Protein AF-A0A0W0RRG0-F1 (afdb_monomer)

Radius of gyration: 19.99 Å; Cα contacts (8 Å, |Δi|>4): 414; chains: 1; bounding box: 62×51×60 Å

Nearest PDB structures (foldseek):
  8s2m-assembly1_B  TM=7.101E-01  e=1.211E-03  Xenorhabdus bovienii SS-2004
  7ski-assembly2_B  TM=6.279E-01  e=2.675E-04  Bordetella pertussis
  4tlv-assembly3_C  TM=6.176E-01  e=9.057E-04  Mycoplasmoides pneumoniae M129
  4tlv-assembly6_F  TM=6.166E-01  e=4.605E-03  Mycoplasmoides pneumoniae M129
  4tlv-assembly4_D  TM=6.155E-01  e=6.525E-03  Mycoplasmoides pneumoniae M129

pLDDT: mean 74.53, std 17.77, range [26.12, 98.19]

Secondary structure (DSSP, 8-state):
-----------------------GGGS---SSSEEPSSS--EEEEESS-HHHHHHH-B---TTS-GGGHHHHHHH----SEEEEBS-HHHHHHHHHHT--SSS-EEEEE---S-EEEHHHHHHHHGGGS-HHHHHHHHHH-SEEEES-B-GGGEEEEES-HHHHHTT--EE-TTTTT-TTS-SEE-GGGTSSHHHHHHHHHHTT-HHHHHHHHHTT-S-HHHHHHHHTSGGGHHHHHHHHHHHHHHHHHT-

Sequence (251 aa):
MFRKISFFGLGQKSTYSTPSSVPYSDYQLLTEIDVPATSVAWHRIHGESPKDVTKDGFSGREDFPKDNLKSYIAFNTKFGGFGGTISIAKALEFAQNGANNISNYLYSSVNPNKKISIPAFIRETADMISESTTTSKICEMEVMAVGSIPAECIFYATNELDKFAKDEEVENLMHRTNSKLPATYKRSDVDTPAAILLHLIKTGCTSIIETGIKSKSFDLEEMRLLAKQPEYSKLAIFLEDMVSAEKFSNR

Structure (mmCIF, N/CA/C/O backbone):
data_AF-A0A0W0RRG0-F1
#
_entry.id   AF-A0A0W0RRG0-F1
#
loop_
_atom_site.group_PDB
_atom_site.id
_atom_site.type_symbol
_atom_site.label_atom_id
_atom_site.label_alt_id
_atom_site.label_comp_id
_atom_site.label_asym_id
_atom_site.label_entity_id
_atom_site.label_seq_id
_atom_site.pdbx_PDB_ins_code
_atom_site.Cartn_x
_atom_site.Cartn_y
_atom_site.Cartn_z
_atom_site.occupancy
_atom_site.B_iso_or_equiv
_atom_site.auth_seq_id
_atom_site.auth_comp_id
_atom_site.auth_asym_id
_atom_site.auth_atom_id
_atom_site.pdbx_PDB_model_num
ATOM 1 N N . MET A 1 1 ? 4.658 34.686 -38.680 1.00 35.53 1 MET A N 1
ATOM 2 C CA . MET A 1 1 ? 5.544 33.699 -39.339 1.00 35.53 1 MET A CA 1
ATOM 3 C C . MET A 1 1 ? 6.267 32.910 -38.253 1.00 35.53 1 MET A C 1
ATOM 5 O O . MET A 1 1 ? 6.573 33.474 -37.214 1.00 35.53 1 MET A O 1
ATOM 9 N N . PHE A 1 2 ? 6.394 31.602 -38.449 1.00 29.20 2 PHE A N 1
ATOM 10 C CA . PHE A 1 2 ? 6.652 30.570 -37.442 1.00 29.20 2 PHE A CA 1
ATOM 11 C C . PHE A 1 2 ? 8.041 30.587 -36.765 1.00 29.20 2 PHE A C 1
ATOM 13 O O . PHE A 1 2 ? 9.052 30.830 -37.408 1.00 29.20 2 PHE A O 1
ATOM 20 N N . ARG A 1 3 ? 8.019 30.191 -35.479 1.00 29.34 3 ARG A N 1
ATOM 21 C CA . ARG A 1 3 ? 8.927 29.298 -34.719 1.00 29.34 3 ARG A CA 1
ATOM 22 C C . ARG A 1 3 ? 10.452 29.437 -34.874 1.00 29.34 3 ARG A C 1
ATOM 24 O O . ARG A 1 3 ? 11.024 29.033 -35.877 1.00 29.34 3 ARG A O 1
ATOM 31 N N . LYS A 1 4 ? 11.106 29.663 -33.729 1.00 29.45 4 LYS A N 1
ATOM 32 C CA . LYS A 1 4 ? 12.219 28.814 -33.263 1.00 29.45 4 LYS A CA 1
ATOM 33 C C . LYS A 1 4 ? 12.011 28.470 -31.786 1.00 29.45 4 LYS A C 1
ATOM 35 O O . LYS A 1 4 ? 12.416 29.210 -30.902 1.00 29.45 4 LYS A O 1
ATOM 40 N N . ILE A 1 5 ? 11.337 27.347 -31.540 1.00 37.69 5 ILE A N 1
ATOM 41 C CA . ILE A 1 5 ? 11.427 26.630 -30.264 1.00 37.69 5 ILE A CA 1
ATOM 42 C C . ILE A 1 5 ? 12.659 25.743 -30.409 1.00 37.69 5 ILE A C 1
ATOM 44 O O . ILE A 1 5 ? 12.684 24.873 -31.280 1.00 37.69 5 ILE A O 1
ATOM 48 N N . SER A 1 6 ? 13.693 26.010 -29.616 1.00 26.12 6 SER A N 1
ATOM 49 C CA . SER A 1 6 ? 14.869 25.148 -29.561 1.00 26.12 6 SER A CA 1
ATOM 50 C C . SER A 1 6 ? 14.516 23.915 -28.731 1.00 26.12 6 SER A C 1
ATOM 52 O O . SER A 1 6 ? 14.286 24.011 -27.528 1.00 26.12 6 SER A O 1
ATOM 54 N N . PHE A 1 7 ? 14.425 22.767 -29.398 1.00 37.50 7 PHE A N 1
ATOM 55 C CA . PHE A 1 7 ? 14.421 21.450 -28.775 1.00 37.50 7 PHE A CA 1
ATOM 56 C C . PHE A 1 7 ? 15.861 21.098 -28.402 1.00 37.50 7 PHE A C 1
ATOM 58 O O . PHE A 1 7 ? 16.632 20.711 -29.271 1.00 37.50 7 PHE A O 1
ATOM 65 N N . PHE A 1 8 ? 16.212 21.196 -27.122 1.00 34.28 8 PHE A N 1
ATOM 66 C CA . PHE A 1 8 ? 17.355 20.481 -26.555 1.00 34.28 8 PHE A CA 1
ATOM 67 C C . PHE A 1 8 ? 17.001 20.017 -25.142 1.00 34.28 8 PHE A C 1
ATOM 69 O O . PHE A 1 8 ? 17.248 20.690 -24.151 1.00 34.28 8 PHE A O 1
ATOM 76 N N . GLY A 1 9 ? 16.390 18.837 -25.089 1.00 28.25 9 GLY A N 1
ATOM 77 C CA . GLY A 1 9 ? 16.310 17.976 -23.913 1.00 28.25 9 GLY A CA 1
ATOM 78 C C . GLY A 1 9 ? 16.747 16.570 -24.317 1.00 28.25 9 GLY A C 1
ATOM 79 O O . GLY A 1 9 ? 16.011 15.609 -24.132 1.00 28.25 9 GLY A O 1
ATOM 80 N N . LEU A 1 10 ? 17.894 16.478 -24.999 1.00 30.91 10 LEU A N 1
ATOM 81 C CA . LEU A 1 10 ? 18.580 15.214 -25.260 1.00 30.91 10 LEU A CA 1
ATOM 82 C C . LEU A 1 10 ? 19.015 14.636 -23.913 1.00 30.91 10 LEU A C 1
ATOM 84 O O . LEU A 1 10 ? 19.584 15.346 -23.086 1.00 30.91 10 LEU A O 1
ATOM 88 N N . GLY A 1 11 ? 18.668 13.368 -23.706 1.00 33.50 11 GLY A N 1
ATOM 89 C CA . GLY A 1 11 ? 18.661 12.695 -22.417 1.00 33.50 11 GLY A CA 1
ATOM 90 C C . GLY A 1 11 ? 19.922 12.905 -21.590 1.00 33.50 11 GLY A C 1
ATOM 91 O O . GLY A 1 11 ? 21.023 12.518 -21.983 1.00 33.50 11 GLY A O 1
ATOM 92 N N . GLN A 1 12 ? 19.730 13.432 -20.383 1.00 28.20 12 GLN A N 1
ATOM 93 C CA . GLN A 1 12 ? 20.635 13.123 -19.292 1.00 28.20 12 GLN A CA 1
ATOM 94 C C . GLN A 1 12 ? 20.526 11.617 -19.040 1.00 28.20 12 GLN A C 1
ATOM 96 O O . GLN A 1 12 ? 19.525 11.130 -18.517 1.00 28.20 12 GLN A O 1
ATOM 101 N N . LYS A 1 13 ? 21.547 10.868 -19.471 1.00 30.62 13 LYS A N 1
ATOM 102 C CA . LYS A 1 13 ? 21.783 9.512 -18.977 1.00 30.62 13 LYS A CA 1
ATOM 103 C C . LYS A 1 13 ? 21.848 9.604 -17.459 1.00 30.62 13 LYS A C 1
ATOM 105 O O . LYS A 1 13 ? 22.690 10.325 -16.929 1.00 30.62 13 LYS A O 1
ATOM 110 N N . SER A 1 14 ? 20.968 8.881 -16.782 1.00 30.50 14 SER A N 1
ATOM 111 C CA . SER A 1 14 ? 21.054 8.718 -15.344 1.00 30.50 14 SER A CA 1
ATOM 112 C C . SER A 1 14 ? 22.394 8.068 -15.005 1.00 30.50 14 SER A C 1
ATOM 114 O O . SER A 1 14 ? 22.644 6.914 -15.357 1.00 30.50 14 SER A O 1
ATOM 116 N N . THR A 1 15 ? 23.270 8.807 -14.338 1.00 29.73 15 THR A N 1
ATOM 117 C CA . THR A 1 15 ? 24.458 8.263 -13.683 1.00 29.73 15 THR A CA 1
ATOM 118 C C . THR A 1 15 ? 24.019 7.560 -12.404 1.00 29.73 15 THR A C 1
ATOM 120 O O . THR A 1 15 ? 24.268 8.043 -11.305 1.00 29.73 15 THR A O 1
ATOM 123 N N . TYR A 1 16 ? 23.309 6.441 -12.549 1.00 39.00 16 TYR A N 1
ATOM 124 C CA . TYR A 1 16 ? 23.166 5.482 -11.465 1.00 39.00 16 TYR A CA 1
ATOM 125 C C . TYR A 1 16 ? 24.449 4.657 -11.436 1.00 39.00 16 TYR A C 1
ATOM 127 O O . TYR A 1 16 ? 24.773 3.959 -12.397 1.00 39.00 16 TYR A O 1
ATOM 135 N N . SER A 1 17 ? 25.175 4.702 -10.325 1.00 29.73 17 SER A N 1
ATOM 136 C CA . SER A 1 17 ? 25.828 3.486 -9.863 1.00 29.73 17 SER A CA 1
ATOM 137 C C . SER A 1 17 ? 24.697 2.517 -9.540 1.00 29.73 17 SER A C 1
ATOM 139 O O . SER A 1 17 ? 23.973 2.735 -8.570 1.00 29.73 17 SER A O 1
ATOM 141 N N . THR A 1 18 ? 24.483 1.513 -10.395 1.00 37.25 18 THR A N 1
ATOM 142 C CA . THR A 1 18 ? 23.589 0.393 -10.083 1.00 37.25 18 THR A CA 1
ATOM 143 C C . THR A 1 18 ? 23.936 -0.080 -8.674 1.00 37.25 18 THR A C 1
ATOM 145 O O . THR A 1 18 ? 25.113 -0.393 -8.452 1.00 37.25 18 THR A O 1
ATOM 148 N N . PRO A 1 19 ? 22.982 -0.100 -7.722 1.00 41.75 19 PRO A N 1
ATOM 149 C CA . PRO A 1 19 ? 23.220 -0.772 -6.455 1.00 41.75 19 PRO A CA 1
ATOM 150 C C . PRO A 1 19 ? 23.728 -2.176 -6.787 1.00 41.75 19 PRO A C 1
ATOM 152 O O . PRO A 1 19 ? 23.277 -2.774 -7.770 1.00 41.75 19 PRO A O 1
ATOM 155 N N . SER A 1 20 ? 24.745 -2.637 -6.053 1.00 42.91 20 SER A N 1
ATOM 156 C CA . SER A 1 20 ? 25.340 -3.963 -6.239 1.00 42.91 20 SER A CA 1
ATOM 157 C C . SER A 1 20 ? 24.223 -4.969 -6.474 1.00 42.91 20 SER A C 1
ATOM 159 O O . SER A 1 20 ? 23.330 -5.064 -5.635 1.00 42.91 20 SER A O 1
ATOM 161 N N . SER A 1 21 ? 24.231 -5.629 -7.635 1.00 49.53 21 SER A N 1
ATOM 162 C CA . SER A 1 21 ? 23.146 -6.507 -8.063 1.00 49.53 21 SER A CA 1
ATOM 163 C C . SER A 1 21 ? 22.896 -7.550 -6.983 1.00 49.53 21 SER A C 1
ATOM 165 O O . SER A 1 21 ? 23.703 -8.465 -6.808 1.00 49.53 21 SER A O 1
ATOM 167 N N . VAL A 1 22 ? 21.812 -7.381 -6.234 1.00 52.69 22 VAL A N 1
ATOM 168 C CA . VAL A 1 22 ? 21.381 -8.376 -5.265 1.00 52.69 22 VAL A CA 1
ATOM 169 C C . VAL A 1 22 ? 20.845 -9.566 -6.071 1.00 52.69 22 VAL A C 1
ATOM 171 O O . VAL A 1 22 ? 20.076 -9.351 -7.019 1.00 52.69 22 VAL A O 1
ATOM 174 N N . PRO A 1 23 ? 21.274 -10.806 -5.777 1.00 56.41 23 PRO A N 1
ATOM 175 C CA . PRO A 1 23 ? 20.746 -11.993 -6.431 1.00 56.41 23 PRO A CA 1
ATOM 176 C C . PRO A 1 23 ? 19.217 -12.040 -6.369 1.00 56.41 23 PRO A C 1
ATOM 178 O O . PRO A 1 23 ? 18.603 -11.715 -5.355 1.00 56.41 23 PRO A O 1
ATOM 181 N N . TYR A 1 24 ? 18.588 -12.503 -7.450 1.00 50.22 24 TYR A N 1
ATOM 182 C CA . TYR A 1 24 ? 17.130 -12.637 -7.547 1.00 50.22 24 TYR A CA 1
ATOM 183 C C . TYR A 1 24 ? 16.506 -13.444 -6.387 1.00 50.22 24 TYR A C 1
ATOM 185 O O . TYR A 1 24 ? 15.364 -13.200 -6.005 1.00 50.22 24 TYR A O 1
ATOM 193 N N . SER A 1 25 ? 17.265 -14.382 -5.813 1.00 52.09 25 SER A N 1
ATOM 194 C CA . SER A 1 25 ? 16.875 -15.213 -4.667 1.00 52.09 25 SER A CA 1
ATOM 195 C C . SER A 1 25 ? 16.552 -14.435 -3.395 1.00 52.09 25 SER A C 1
ATOM 197 O O . SER A 1 25 ? 15.851 -14.962 -2.536 1.00 52.09 25 SER A O 1
ATOM 199 N N . ASP A 1 26 ? 17.069 -13.217 -3.263 1.00 56.62 26 ASP A N 1
ATOM 200 C CA . ASP A 1 26 ? 17.009 -12.470 -2.005 1.00 56.62 26 ASP A CA 1
ATOM 201 C C . ASP A 1 26 ? 15.768 -11.571 -1.948 1.00 56.62 26 ASP A C 1
ATOM 203 O O . ASP A 1 26 ? 15.394 -11.056 -0.892 1.00 56.62 26 ASP A O 1
ATOM 207 N N . TYR A 1 27 ? 15.082 -11.402 -3.079 1.00 56.16 27 TYR A N 1
ATOM 208 C CA . TYR A 1 27 ? 13.777 -10.770 -3.092 1.00 56.16 27 TYR A CA 1
ATOM 209 C C . TYR A 1 27 ? 12.748 -11.768 -2.577 1.00 56.16 27 TYR A C 1
ATOM 211 O O . TYR A 1 27 ? 12.704 -12.915 -3.006 1.00 56.16 27 TYR A O 1
ATOM 219 N N . GLN A 1 28 ? 11.852 -11.322 -1.700 1.00 63.62 28 GLN A N 1
ATOM 220 C CA . GLN A 1 28 ? 10.593 -12.034 -1.513 1.00 63.62 28 GLN A CA 1
ATOM 221 C C . GLN A 1 28 ? 9.906 -12.115 -2.882 1.00 63.62 28 GLN A C 1
ATOM 223 O O . GLN A 1 28 ? 9.685 -11.088 -3.517 1.00 63.62 28 GLN A O 1
ATOM 228 N N . LEU A 1 29 ? 9.687 -13.327 -3.387 1.00 58.62 29 LEU A N 1
ATOM 229 C CA . LEU A 1 29 ? 9.084 -13.549 -4.694 1.00 58.62 29 LEU A CA 1
ATOM 230 C C . LEU A 1 29 ? 7.668 -14.043 -4.483 1.00 58.62 29 LEU A C 1
ATOM 232 O O . LEU A 1 29 ? 7.453 -15.099 -3.886 1.00 58.62 29 LEU A O 1
ATOM 236 N N . LEU A 1 30 ? 6.704 -13.321 -5.039 1.00 63.53 30 LEU A N 1
ATOM 237 C CA . LEU A 1 30 ? 5.385 -13.894 -5.251 1.00 63.53 30 LEU A CA 1
ATOM 238 C C . LEU A 1 30 ? 5.525 -14.963 -6.332 1.00 63.53 30 LEU A C 1
ATOM 240 O O . LEU A 1 30 ? 6.051 -14.695 -7.412 1.00 63.53 30 LEU A O 1
ATOM 244 N N . THR A 1 31 ? 5.128 -16.191 -6.008 1.00 67.69 31 THR A N 1
ATOM 245 C CA . THR A 1 31 ? 5.319 -17.355 -6.880 1.00 67.69 31 THR A CA 1
ATOM 246 C C . THR A 1 31 ? 4.355 -17.373 -8.057 1.00 67.69 31 THR A C 1
ATOM 248 O O . THR A 1 31 ? 4.688 -17.981 -9.072 1.00 67.69 31 THR A O 1
ATOM 251 N N . GLU A 1 32 ? 3.212 -16.697 -7.928 1.00 72.19 32 GLU A N 1
ATOM 252 C CA . GLU A 1 32 ? 2.185 -16.535 -8.957 1.00 72.19 32 GLU A CA 1
ATOM 253 C C . GLU A 1 32 ? 2.369 -15.200 -9.695 1.00 72.19 32 GLU A C 1
ATOM 255 O O . GLU A 1 32 ? 2.661 -14.172 -9.075 1.00 72.19 32 GLU A O 1
ATOM 260 N N . ILE A 1 33 ? 2.190 -15.201 -11.024 1.00 80.06 33 ILE A N 1
ATOM 261 C CA . ILE A 1 33 ? 2.164 -13.962 -11.822 1.00 80.06 33 ILE A CA 1
ATOM 262 C C . ILE A 1 33 ? 1.036 -13.054 -11.350 1.00 80.06 33 ILE A C 1
ATOM 264 O O . ILE A 1 33 ? 1.240 -11.855 -11.165 1.00 80.06 33 ILE A O 1
ATOM 268 N N . ASP A 1 34 ? -0.154 -13.621 -11.187 1.00 84.81 34 ASP A N 1
ATOM 269 C CA . ASP A 1 34 ? -1.342 -12.876 -10.819 1.00 84.81 34 ASP A CA 1
ATOM 270 C C . ASP A 1 34 ? -1.445 -12.796 -9.304 1.00 84.81 34 ASP A C 1
ATOM 272 O O . ASP A 1 34 ? -1.596 -13.797 -8.617 1.00 84.81 34 ASP A O 1
ATOM 276 N N . VAL A 1 35 ? -1.386 -11.576 -8.787 1.00 81.06 35 VAL A N 1
ATOM 277 C CA . VAL A 1 35 ? -1.517 -11.310 -7.361 1.00 81.06 35 VAL A CA 1
ATOM 278 C C . VAL A 1 35 ? -2.958 -10.871 -7.111 1.00 81.06 35 VAL A C 1
ATOM 280 O O . VAL A 1 35 ? -3.416 -9.902 -7.743 1.00 81.06 35 VAL A O 1
ATOM 283 N N . PRO A 1 36 ? -3.699 -11.547 -6.215 1.00 77.75 36 PRO A N 1
ATOM 284 C CA . PRO A 1 36 ? -5.068 -11.162 -5.926 1.00 77.75 36 PRO A CA 1
ATOM 285 C C . PRO A 1 36 ? -5.172 -9.710 -5.444 1.00 77.75 36 PRO A C 1
ATOM 287 O O . PRO A 1 36 ? -4.253 -9.129 -4.856 1.00 77.75 36 PRO A O 1
ATOM 290 N N . ALA A 1 37 ? -6.329 -9.102 -5.697 1.00 74.62 37 ALA A N 1
ATOM 291 C CA . ALA A 1 37 ? -6.601 -7.720 -5.316 1.00 74.62 37 ALA A CA 1
ATOM 292 C C . ALA A 1 37 ? -6.468 -7.485 -3.799 1.00 74.62 37 ALA A C 1
ATOM 294 O O . ALA A 1 37 ? -6.005 -6.438 -3.360 1.00 74.62 37 ALA A O 1
ATOM 295 N N . THR A 1 38 ? -6.808 -8.472 -2.989 1.00 72.62 38 THR A N 1
ATOM 296 C CA . THR A 1 38 ? -6.984 -8.288 -1.549 1.00 72.62 38 THR A CA 1
ATOM 297 C C . THR A 1 38 ? -5.824 -8.815 -0.708 1.00 72.62 38 THR A C 1
ATOM 299 O O . THR A 1 38 ? -5.671 -8.389 0.427 1.00 72.62 38 THR A O 1
ATOM 302 N N . SER A 1 39 ? -4.976 -9.690 -1.256 1.00 71.69 39 SER A N 1
ATOM 303 C CA . SER A 1 39 ? -4.038 -10.497 -0.459 1.00 71.69 39 SER A CA 1
ATOM 304 C C . SER A 1 39 ? -2.769 -9.782 0.003 1.00 71.69 39 SER A C 1
ATOM 306 O O . SER A 1 39 ? -1.984 -10.365 0.745 1.00 71.69 39 SER A O 1
ATOM 308 N N . VAL A 1 40 ? -2.507 -8.557 -0.463 1.00 72.88 40 VAL A N 1
ATOM 309 C CA . VAL A 1 40 ? -1.271 -7.835 -0.130 1.00 72.88 40 VAL A CA 1
ATOM 310 C C . VAL A 1 40 ? -1.528 -6.353 0.113 1.00 72.88 40 VAL A C 1
ATOM 312 O O . VAL A 1 40 ? -2.268 -5.703 -0.635 1.00 72.88 40 VAL A O 1
ATOM 315 N N . ALA A 1 41 ? -0.863 -5.809 1.133 1.00 83.19 41 ALA A N 1
ATOM 316 C CA . ALA A 1 41 ? -0.683 -4.372 1.264 1.00 83.19 41 ALA A CA 1
ATOM 317 C C . ALA A 1 41 ? 0.271 -3.901 0.159 1.00 83.19 41 ALA A C 1
ATOM 319 O O . ALA A 1 41 ? 1.205 -4.607 -0.224 1.00 83.19 41 ALA A O 1
ATOM 320 N N . TRP A 1 42 ? 0.000 -2.728 -0.403 1.00 88.88 42 TRP A N 1
ATOM 321 C CA . TRP A 1 42 ? 0.814 -2.163 -1.472 1.00 88.88 42 TRP A CA 1
ATOM 322 C C . TRP A 1 42 ? 1.422 -0.841 -1.033 1.00 88.88 42 TRP A C 1
ATOM 324 O O . TRP A 1 42 ? 0.704 0.061 -0.588 1.00 88.88 42 TRP A O 1
ATOM 334 N N . HIS A 1 43 ? 2.735 -0.734 -1.218 1.00 91.94 43 HIS A N 1
ATOM 335 C CA . HIS A 1 43 ? 3.559 0.394 -0.818 1.00 91.94 43 HIS A CA 1
ATOM 336 C C . HIS A 1 43 ? 4.213 1.049 -2.030 1.00 91.94 43 HIS A C 1
ATOM 338 O O . HIS A 1 43 ? 4.727 0.370 -2.923 1.00 91.94 43 HIS A O 1
ATOM 344 N N . ARG A 1 44 ? 4.230 2.382 -2.058 1.00 91.38 44 ARG A N 1
ATOM 345 C CA . ARG A 1 44 ? 4.819 3.151 -3.160 1.00 91.38 44 ARG A CA 1
ATOM 346 C C . ARG A 1 44 ? 5.488 4.414 -2.660 1.00 91.38 44 ARG A C 1
ATOM 348 O O . ARG A 1 44 ? 4.892 5.175 -1.905 1.00 91.38 44 ARG A O 1
ATOM 355 N N . ILE A 1 45 ? 6.682 4.678 -3.181 1.00 91.88 45 ILE A N 1
ATOM 356 C CA . ILE A 1 45 ? 7.299 5.999 -3.095 1.00 91.88 45 ILE A CA 1
ATOM 357 C C . ILE A 1 45 ? 6.800 6.858 -4.252 1.00 91.88 45 ILE A C 1
ATOM 359 O O . ILE A 1 45 ? 6.875 6.452 -5.414 1.00 91.88 45 ILE A O 1
ATOM 363 N N . HIS A 1 46 ? 6.277 8.041 -3.942 1.00 91.50 46 HIS A N 1
ATOM 364 C CA . HIS A 1 46 ? 5.780 8.976 -4.945 1.00 91.50 46 HIS A CA 1
ATOM 365 C C . HIS A 1 46 ? 6.154 10.423 -4.630 1.00 91.50 46 HIS A C 1
ATOM 367 O O . HIS A 1 46 ? 6.311 10.789 -3.465 1.00 91.50 46 HIS A O 1
ATOM 373 N N . GLY A 1 47 ? 6.280 11.232 -5.686 1.00 91.06 47 GLY A N 1
ATOM 374 C CA . GLY A 1 47 ? 6.628 12.647 -5.576 1.00 91.06 47 GLY A CA 1
ATOM 375 C C . GLY A 1 47 ? 5.445 13.587 -5.355 1.00 91.06 47 GLY A C 1
ATOM 376 O O . GLY A 1 47 ? 5.625 14.683 -4.830 1.00 91.06 47 GLY A O 1
ATOM 377 N N . GLU A 1 48 ? 4.238 13.176 -5.748 1.00 91.31 48 GLU A N 1
ATOM 378 C CA . GLU A 1 48 ? 3.040 13.994 -5.535 1.00 91.31 48 GLU A CA 1
ATOM 379 C C . GLU A 1 48 ? 2.666 14.054 -4.058 1.00 91.31 48 GLU A C 1
ATOM 381 O O . GLU A 1 48 ? 2.846 13.087 -3.311 1.00 91.31 48 GLU A O 1
ATOM 386 N N . SER A 1 49 ? 2.139 15.208 -3.652 1.00 92.44 49 SER A N 1
ATOM 387 C CA . SER A 1 49 ? 1.789 15.467 -2.264 1.00 92.44 49 SER A CA 1
ATOM 388 C C . SER A 1 49 ? 0.534 14.685 -1.845 1.00 92.44 49 SER A C 1
ATOM 390 O O . SER A 1 49 ? -0.357 14.463 -2.671 1.00 92.44 49 SER A O 1
ATOM 392 N N . PRO A 1 50 ? 0.379 14.352 -0.550 1.00 93.06 50 PRO A N 1
ATOM 393 C CA . PRO A 1 50 ? -0.827 13.687 -0.047 1.00 93.06 50 PRO A CA 1
ATOM 394 C C . PRO A 1 50 ? -2.120 14.465 -0.330 1.00 93.06 50 PRO A C 1
ATOM 396 O O . PRO A 1 50 ? -3.187 13.876 -0.480 1.00 93.06 50 PRO A O 1
ATOM 399 N N . LYS A 1 51 ? -2.032 15.794 -0.470 1.00 90.50 51 LYS A N 1
ATOM 400 C CA . LYS A 1 51 ? -3.166 16.656 -0.828 1.00 90.50 51 LYS A CA 1
ATOM 401 C C . LYS A 1 51 ? -3.657 16.443 -2.261 1.00 90.50 51 LYS A C 1
ATOM 403 O O . LYS A 1 51 ? -4.832 16.675 -2.535 1.00 90.50 51 LYS A O 1
ATOM 408 N N . ASP A 1 52 ? -2.768 16.057 -3.165 1.00 90.88 52 ASP A N 1
ATOM 409 C CA . ASP A 1 52 ? -3.115 15.808 -4.563 1.00 90.88 52 ASP A CA 1
ATOM 410 C C . ASP A 1 52 ? -3.569 14.356 -4.734 1.00 90.88 52 ASP A C 1
ATOM 412 O O . ASP A 1 52 ? -4.634 14.105 -5.294 1.00 90.88 52 ASP A O 1
ATOM 416 N N . VAL A 1 53 ? -2.854 13.415 -4.110 1.00 91.62 53 VAL A N 1
ATOM 417 C CA . VAL A 1 53 ? -3.203 11.985 -4.134 1.00 91.62 53 VAL A CA 1
ATOM 418 C C . VAL A 1 53 ? -4.565 11.707 -3.486 1.00 91.62 53 VAL A C 1
ATOM 420 O O . VAL A 1 53 ? -5.295 10.836 -3.947 1.00 91.62 53 VAL A O 1
ATOM 423 N N . THR A 1 54 ? -4.975 12.459 -2.459 1.00 88.50 54 THR A N 1
ATOM 424 C CA . THR A 1 54 ? -6.313 12.282 -1.856 1.00 88.50 54 THR A CA 1
ATOM 425 C C . THR A 1 54 ? -7.479 12.723 -2.736 1.00 88.50 54 THR A C 1
ATOM 427 O O . THR A 1 54 ? -8.615 12.385 -2.413 1.00 88.50 54 THR A O 1
ATOM 430 N N . LYS A 1 55 ? -7.238 13.454 -3.831 1.00 86.81 55 LYS A N 1
ATOM 431 C CA . LYS A 1 55 ? -8.301 13.855 -4.765 1.00 86.81 55 LYS A CA 1
ATOM 432 C C . LYS A 1 55 ? -8.551 12.789 -5.820 1.00 86.81 55 LYS A C 1
ATOM 434 O O . LYS A 1 55 ? -9.682 12.350 -5.983 1.00 86.81 55 LYS A O 1
ATOM 439 N N . ASP A 1 56 ? -7.480 12.378 -6.493 1.00 84.62 56 ASP A N 1
ATOM 440 C CA . ASP A 1 56 ? -7.566 11.603 -7.736 1.00 84.62 56 ASP A CA 1
ATOM 441 C C . ASP A 1 56 ? -6.961 10.194 -7.600 1.00 84.62 56 ASP A C 1
ATOM 443 O O . ASP A 1 56 ? -7.011 9.385 -8.529 1.00 84.62 56 ASP A O 1
ATOM 447 N N . GLY A 1 57 ? -6.382 9.882 -6.437 1.00 89.50 57 GLY A N 1
ATOM 448 C CA . GLY A 1 57 ? -5.649 8.648 -6.204 1.00 89.50 57 GLY A CA 1
ATOM 449 C C . GLY A 1 57 ? -4.405 8.564 -7.084 1.00 89.50 57 GLY A C 1
ATOM 450 O O . GLY A 1 57 ? -3.739 9.560 -7.363 1.00 89.50 57 GLY A O 1
ATOM 451 N N . PHE A 1 58 ? -4.095 7.358 -7.545 1.00 87.62 58 PHE A N 1
ATOM 452 C CA . PHE A 1 58 ? -3.108 7.141 -8.592 1.00 87.62 58 PHE A CA 1
ATOM 453 C C . PHE A 1 58 ? -3.843 6.797 -9.886 1.00 87.62 58 PHE A C 1
ATOM 455 O O . PHE A 1 58 ? -4.478 5.750 -9.987 1.00 87.62 58 PHE A O 1
ATOM 462 N N . SER A 1 59 ? -3.742 7.664 -10.895 1.00 78.75 59 SER A N 1
ATOM 463 C CA . SER A 1 59 ? -4.396 7.482 -12.201 1.00 78.75 59 SER A CA 1
ATOM 464 C C . SER A 1 59 ? -3.554 6.691 -13.206 1.00 78.75 59 SER A C 1
ATOM 466 O O . SER A 1 59 ? -2.567 7.192 -13.760 1.00 78.75 59 SER A O 1
ATOM 468 N N . GLY A 1 60 ? -3.938 5.439 -13.449 1.00 68.44 60 GLY A N 1
ATOM 469 C CA . GLY A 1 60 ? -3.288 4.600 -14.442 1.00 68.44 60 GLY A CA 1
ATOM 470 C C . GLY A 1 60 ? -3.567 5.211 -15.804 1.00 68.44 60 GLY A C 1
ATOM 471 O O . GLY A 1 60 ? -4.625 5.793 -16.028 1.00 68.44 60 GLY A O 1
ATOM 472 N N . ARG A 1 61 ? -2.625 5.129 -16.741 1.00 64.50 61 ARG A N 1
ATOM 473 C CA . ARG A 1 61 ? -2.888 5.671 -18.076 1.00 64.50 61 ARG A CA 1
ATOM 474 C C . ARG A 1 61 ? -3.696 4.645 -18.866 1.00 64.50 61 ARG A C 1
ATOM 476 O O . ARG A 1 61 ? -3.110 3.773 -19.499 1.00 64.50 61 ARG A O 1
ATOM 483 N N . GLU A 1 62 ? -5.020 4.730 -18.763 1.00 56.34 62 GLU A N 1
ATOM 484 C CA . GLU A 1 62 ? -5.982 3.749 -19.297 1.00 56.34 62 GLU A CA 1
ATOM 485 C C . GLU A 1 62 ? -5.812 3.478 -20.802 1.00 56.34 62 GLU A C 1
ATOM 487 O O . GLU A 1 62 ? -6.034 2.355 -21.246 1.00 56.34 62 GLU A O 1
ATOM 492 N N . ASP A 1 63 ? -5.305 4.459 -21.556 1.00 60.09 63 ASP A N 1
ATOM 493 C CA . ASP A 1 63 ? -5.044 4.354 -22.998 1.00 60.09 63 ASP A CA 1
ATOM 494 C C . ASP A 1 63 ? -3.788 3.538 -23.363 1.00 60.09 63 ASP A C 1
ATOM 496 O O . ASP A 1 63 ? -3.491 3.350 -24.546 1.00 60.09 63 ASP A O 1
ATOM 500 N N . PHE A 1 64 ? -2.989 3.095 -22.384 1.00 57.72 64 PHE A N 1
ATOM 501 C CA . PHE A 1 64 ? -1.760 2.355 -22.672 1.00 57.72 64 PHE A CA 1
ATOM 502 C C . PHE A 1 64 ? -2.009 0.853 -22.808 1.00 57.72 64 PHE A C 1
ATOM 504 O O . PHE A 1 64 ? -2.710 0.270 -21.977 1.00 57.72 64 PHE A O 1
ATOM 511 N N . PRO A 1 65 ? -1.375 0.192 -23.797 1.00 57.38 65 PRO A N 1
ATOM 512 C CA . PRO A 1 65 ? -1.495 -1.248 -23.968 1.00 57.38 65 PRO A CA 1
ATOM 513 C C . PRO A 1 65 ? -1.070 -1.982 -22.692 1.00 57.38 65 PRO A C 1
ATOM 515 O O . PRO A 1 65 ? 0.069 -1.845 -22.234 1.00 57.38 65 PRO A O 1
ATOM 518 N N . LYS A 1 66 ? -1.977 -2.792 -22.136 1.00 56.09 66 LYS A N 1
ATOM 519 C CA . LYS A 1 66 ? -1.683 -3.706 -21.016 1.00 56.09 66 LYS A CA 1
ATOM 520 C C . LYS A 1 66 ? -0.745 -4.838 -21.448 1.00 56.09 66 LYS A C 1
ATOM 522 O O . LYS A 1 66 ? -0.054 -5.435 -20.631 1.00 56.09 66 LYS A O 1
ATOM 527 N N . ASP A 1 67 ? -0.674 -5.070 -22.749 1.00 55.53 67 ASP A N 1
ATOM 528 C CA . ASP A 1 67 ? 0.019 -6.180 -23.396 1.00 55.53 67 ASP A CA 1
ATOM 529 C C . ASP A 1 67 ? 1.537 -5.950 -23.467 1.00 55.53 67 ASP A C 1
ATOM 531 O O . ASP A 1 67 ? 2.287 -6.819 -23.905 1.00 55.53 67 ASP A O 1
ATOM 535 N N . ASN A 1 68 ? 2.010 -4.772 -23.041 1.00 66.94 68 ASN A N 1
ATOM 536 C CA . ASN A 1 68 ? 3.411 -4.389 -23.152 1.00 66.94 68 ASN A CA 1
ATOM 537 C C . ASN A 1 68 ? 4.105 -4.169 -21.802 1.00 66.94 68 ASN A C 1
ATOM 539 O O . ASN A 1 68 ? 4.993 -3.321 -21.671 1.00 66.94 68 ASN A O 1
ATOM 543 N N . LEU A 1 69 ? 3.731 -4.964 -20.793 1.00 72.88 69 LEU A N 1
ATOM 544 C CA . LEU A 1 69 ? 4.427 -4.996 -19.502 1.00 72.88 69 LEU A CA 1
ATOM 545 C C . LEU A 1 69 ? 5.926 -5.294 -19.677 1.00 72.88 69 LEU A C 1
ATOM 547 O O . LEU A 1 69 ? 6.771 -4.739 -18.983 1.00 72.88 69 LEU A O 1
ATOM 551 N N . LYS A 1 70 ? 6.275 -6.095 -20.686 1.00 73.00 70 LYS A N 1
ATOM 552 C CA . LYS A 1 70 ? 7.661 -6.372 -21.059 1.00 73.00 70 LYS A CA 1
ATOM 553 C C . LYS A 1 70 ? 8.443 -5.120 -21.469 1.00 73.00 70 LYS A C 1
ATOM 555 O O . LYS A 1 70 ? 9.543 -4.923 -20.963 1.00 73.00 70 LYS A O 1
ATOM 560 N N . SER A 1 71 ? 7.904 -4.257 -22.337 1.00 68.44 71 SER A N 1
ATOM 561 C CA . SER A 1 71 ? 8.594 -2.996 -22.675 1.00 68.44 71 SER A CA 1
ATOM 562 C C . SER A 1 71 ? 8.559 -1.995 -21.528 1.00 68.44 71 SER A C 1
ATOM 564 O O . SER A 1 71 ? 9.485 -1.198 -21.401 1.00 68.44 71 SER A O 1
ATOM 566 N N . TYR A 1 72 ? 7.539 -2.048 -20.665 1.00 75.38 72 TYR A N 1
ATOM 567 C CA . TYR A 1 72 ? 7.536 -1.268 -19.429 1.00 75.38 72 TYR A CA 1
ATOM 568 C C . TYR A 1 72 ? 8.741 -1.631 -18.556 1.00 75.38 72 TYR A C 1
ATOM 570 O O . TYR A 1 72 ? 9.509 -0.753 -18.173 1.00 75.38 72 TYR A O 1
ATOM 578 N N . ILE A 1 73 ? 8.953 -2.924 -18.308 1.00 73.81 73 ILE A N 1
ATOM 579 C CA . ILE A 1 73 ? 10.089 -3.415 -17.524 1.00 73.81 73 ILE A CA 1
ATOM 580 C C . ILE A 1 73 ? 11.405 -3.074 -18.239 1.00 73.81 73 ILE A C 1
ATOM 582 O O . ILE A 1 73 ? 12.274 -2.429 -17.660 1.00 73.81 73 ILE A O 1
ATOM 586 N N . ALA A 1 74 ? 11.539 -3.443 -19.514 1.00 67.75 74 ALA A N 1
ATOM 587 C CA . ALA A 1 74 ? 12.800 -3.324 -20.244 1.00 67.75 74 ALA A CA 1
ATOM 588 C C . ALA A 1 74 ? 13.213 -1.874 -20.556 1.00 67.75 74 ALA A C 1
ATOM 590 O O . ALA A 1 74 ? 14.399 -1.551 -20.556 1.00 67.75 74 ALA A O 1
ATOM 591 N N . PHE A 1 75 ? 12.247 -0.998 -20.838 1.00 64.19 75 PHE A N 1
ATOM 592 C CA . PHE A 1 75 ? 12.501 0.323 -21.421 1.00 64.19 75 PHE A CA 1
ATOM 593 C C . PHE A 1 75 ? 11.793 1.467 -20.688 1.00 64.19 75 PHE A C 1
ATOM 595 O O . PHE A 1 75 ? 11.808 2.600 -21.171 1.00 64.19 75 PHE A O 1
ATOM 602 N N . ASN A 1 76 ? 11.160 1.197 -19.540 1.00 67.94 76 ASN A N 1
ATOM 603 C CA . ASN A 1 76 ? 10.377 2.177 -18.783 1.00 67.94 76 ASN A CA 1
ATOM 604 C C . ASN A 1 76 ? 9.330 2.898 -19.655 1.00 67.94 76 ASN A C 1
ATOM 606 O O . ASN A 1 76 ? 9.067 4.093 -19.485 1.00 67.94 76 ASN A O 1
ATOM 610 N N . THR A 1 77 ? 8.762 2.193 -20.644 1.00 67.06 77 THR A N 1
ATOM 611 C CA . THR A 1 77 ? 7.696 2.751 -21.484 1.00 67.06 77 THR A CA 1
ATOM 612 C C . THR A 1 77 ? 6.466 3.029 -20.640 1.00 67.06 77 THR A C 1
ATOM 614 O O . THR A 1 77 ? 6.291 2.469 -19.572 1.00 67.06 77 THR A O 1
ATOM 617 N N . LYS A 1 78 ? 5.560 3.875 -21.116 1.00 66.81 78 LYS A N 1
ATOM 618 C CA . LYS A 1 78 ? 4.288 4.103 -20.422 1.00 66.81 78 LYS A CA 1
ATOM 619 C C . LYS A 1 78 ? 3.471 2.796 -20.365 1.00 66.81 78 LYS A C 1
ATOM 621 O O . LYS A 1 78 ? 3.420 2.070 -21.355 1.00 66.81 78 LYS A O 1
ATOM 626 N N . PHE A 1 79 ? 2.833 2.529 -19.227 1.00 71.75 79 PHE A N 1
ATOM 627 C CA . PHE A 1 79 ? 1.999 1.349 -18.978 1.00 71.75 79 PHE A CA 1
ATOM 628 C C . PHE A 1 79 ? 0.712 1.758 -18.259 1.00 71.75 79 PHE A C 1
ATOM 630 O O . PHE A 1 79 ? 0.705 2.747 -17.523 1.00 71.75 79 PHE A O 1
ATOM 637 N N . GLY A 1 80 ? -0.369 1.007 -18.474 1.00 70.06 80 GLY A N 1
ATOM 638 C CA . GLY A 1 80 ? -1.690 1.268 -17.893 1.00 70.06 80 GLY A CA 1
ATOM 639 C C . GLY A 1 80 ? -1.812 0.873 -16.420 1.00 70.06 80 GLY A C 1
ATOM 640 O O . GLY A 1 80 ? -2.839 0.340 -16.015 1.00 70.06 80 GLY A O 1
ATOM 641 N N . GLY A 1 81 ? -0.762 1.076 -15.626 1.00 78.75 81 GLY A N 1
ATOM 642 C CA . GLY A 1 81 ? -0.689 0.652 -14.233 1.00 78.75 81 GLY A CA 1
ATOM 643 C C . GLY A 1 81 ? 0.429 1.344 -13.458 1.00 78.75 81 GLY A C 1
ATOM 644 O O . GLY A 1 81 ? 1.192 2.137 -14.016 1.00 78.75 81 GLY A O 1
ATOM 645 N N . PHE A 1 82 ? 0.533 1.021 -12.170 1.00 78.00 82 PHE A N 1
ATOM 646 C CA . PHE A 1 82 ? 1.544 1.555 -11.261 1.00 78.00 82 PHE A CA 1
ATOM 647 C C . PHE A 1 82 ? 2.301 0.463 -10.538 1.00 78.00 82 PHE A C 1
ATOM 649 O O . PHE A 1 82 ? 1.708 -0.364 -9.851 1.00 78.00 82 PHE A O 1
ATOM 656 N N . GLY A 1 83 ? 3.625 0.511 -10.602 1.00 82.62 83 GLY A N 1
ATOM 657 C CA . GLY A 1 83 ? 4.414 -0.342 -9.732 1.00 82.62 83 GLY A CA 1
ATOM 658 C C . GLY A 1 83 ? 4.519 0.192 -8.302 1.00 82.62 83 GLY A C 1
ATOM 659 O O . GLY A 1 83 ? 4.396 1.389 -8.022 1.00 82.62 83 GLY A O 1
ATOM 660 N N . GLY A 1 84 ? 4.756 -0.738 -7.403 1.00 87.06 84 GLY A N 1
ATOM 661 C CA . GLY A 1 84 ? 5.095 -0.537 -6.006 1.00 87.06 84 GLY A CA 1
ATOM 662 C C . GLY A 1 84 ? 5.655 -1.850 -5.478 1.00 87.06 84 GLY A C 1
ATOM 663 O O . GLY A 1 84 ? 6.105 -2.695 -6.252 1.00 87.06 84 GLY A O 1
ATOM 664 N N . THR A 1 85 ? 5.618 -2.052 -4.173 1.00 86.94 85 THR A N 1
ATOM 665 C CA . THR A 1 85 ? 6.106 -3.279 -3.537 1.00 86.94 85 THR A CA 1
ATOM 666 C C . THR A 1 85 ? 5.187 -3.694 -2.399 1.00 86.94 85 THR A C 1
ATOM 668 O O . THR A 1 85 ? 4.443 -2.878 -1.860 1.00 86.94 85 THR A O 1
ATOM 671 N N . ILE A 1 86 ? 5.223 -4.980 -2.064 1.00 85.00 86 ILE A N 1
ATOM 672 C CA . ILE A 1 86 ? 4.561 -5.536 -0.880 1.00 85.00 86 ILE A CA 1
ATOM 673 C C . ILE A 1 86 ? 5.464 -5.474 0.357 1.00 85.00 86 ILE A C 1
ATOM 675 O O . ILE A 1 86 ? 5.029 -5.797 1.450 1.00 85.00 86 ILE A O 1
ATOM 679 N N . SER A 1 87 ? 6.727 -5.069 0.189 1.00 85.44 87 SER A N 1
ATOM 680 C CA . SER A 1 87 ? 7.707 -4.964 1.260 1.00 85.44 87 SER A CA 1
ATOM 681 C C . SER A 1 87 ? 7.958 -3.502 1.599 1.00 85.44 87 SER A C 1
ATOM 683 O O . SER A 1 87 ? 8.550 -2.754 0.816 1.00 85.44 87 SER A O 1
ATOM 685 N N . ILE A 1 88 ? 7.577 -3.098 2.810 1.00 87.88 88 ILE A N 1
ATOM 686 C CA . ILE A 1 88 ? 7.880 -1.752 3.305 1.00 87.88 88 ILE A CA 1
ATOM 687 C C . ILE A 1 88 ? 9.391 -1.495 3.315 1.00 87.88 88 ILE A C 1
ATOM 689 O O . ILE A 1 88 ? 9.831 -0.402 2.966 1.00 87.88 88 ILE A O 1
ATOM 693 N N . ALA A 1 89 ? 10.193 -2.500 3.681 1.00 85.44 89 ALA A N 1
ATOM 694 C CA . ALA A 1 89 ? 11.648 -2.382 3.705 1.00 85.44 89 ALA A CA 1
ATOM 695 C C . ALA A 1 89 ? 12.209 -2.020 2.321 1.00 85.44 89 ALA A C 1
ATOM 697 O O . ALA A 1 89 ? 12.981 -1.070 2.214 1.00 85.44 89 ALA A O 1
ATOM 698 N N . LYS A 1 90 ? 11.746 -2.695 1.259 1.00 83.81 90 LYS A N 1
ATOM 699 C CA . LYS A 1 90 ? 12.139 -2.365 -0.120 1.00 83.81 90 LYS A CA 1
ATOM 700 C C . LYS A 1 90 ? 11.635 -0.986 -0.547 1.00 83.81 90 LYS A C 1
ATOM 702 O O . LYS A 1 90 ? 12.352 -0.260 -1.225 1.00 83.81 90 LYS A O 1
ATOM 707 N N . ALA A 1 91 ? 10.427 -0.589 -0.134 1.00 87.88 91 ALA A N 1
ATOM 708 C CA . ALA A 1 91 ? 9.912 0.748 -0.433 1.00 87.88 91 ALA A CA 1
ATOM 709 C C . ALA A 1 91 ? 10.798 1.841 0.190 1.00 87.88 91 ALA A C 1
ATOM 711 O O . ALA A 1 91 ? 11.107 2.836 -0.463 1.00 87.88 91 ALA A O 1
ATOM 712 N N . LEU A 1 92 ? 11.237 1.643 1.436 1.00 88.31 92 LEU A N 1
ATOM 713 C CA . LEU A 1 92 ? 12.143 2.554 2.137 1.00 88.31 92 LEU A CA 1
ATOM 714 C C . LEU A 1 92 ? 13.545 2.565 1.519 1.00 88.31 92 LEU A C 1
ATOM 716 O O . LEU A 1 92 ? 14.108 3.640 1.322 1.00 88.31 92 LEU A O 1
ATOM 720 N N . GLU A 1 93 ? 14.080 1.400 1.154 1.00 84.69 93 GLU A N 1
ATOM 721 C CA . GLU A 1 93 ? 15.352 1.297 0.433 1.00 84.69 93 GLU A CA 1
ATOM 722 C C . GLU A 1 93 ? 15.289 2.054 -0.900 1.00 84.69 93 GLU A C 1
ATOM 724 O O . GLU A 1 93 ? 16.181 2.846 -1.214 1.00 84.69 93 GLU A O 1
ATOM 729 N N . PHE A 1 94 ? 14.201 1.887 -1.657 1.00 83.31 94 PHE A N 1
ATOM 730 C CA . PHE A 1 94 ? 13.977 2.632 -2.889 1.00 83.31 94 PHE A CA 1
ATOM 731 C C . PHE A 1 94 ? 13.879 4.140 -2.630 1.00 83.31 94 PHE A C 1
ATOM 733 O O . PHE A 1 94 ? 14.442 4.925 -3.390 1.00 83.31 94 PHE A O 1
ATOM 740 N N . ALA A 1 95 ? 13.235 4.570 -1.544 1.00 85.94 95 ALA A N 1
ATOM 741 C CA . ALA A 1 95 ? 13.166 5.984 -1.182 1.00 85.94 95 ALA A CA 1
ATOM 742 C C . ALA A 1 95 ? 14.550 6.607 -0.932 1.00 85.94 95 ALA A C 1
ATOM 744 O O . ALA A 1 95 ? 14.765 7.766 -1.287 1.00 85.94 95 ALA A O 1
ATOM 745 N N . GLN A 1 96 ? 15.467 5.843 -0.330 1.00 80.62 96 GLN A N 1
ATOM 746 C CA . GLN A 1 96 ? 16.825 6.281 0.003 1.00 80.62 96 GLN A CA 1
ATOM 747 C C . GLN A 1 96 ? 17.771 6.233 -1.203 1.00 80.62 96 GLN A C 1
ATOM 749 O O . GLN A 1 96 ? 18.570 7.147 -1.392 1.00 80.62 96 GLN A O 1
ATOM 754 N N . ASN A 1 97 ? 17.673 5.182 -2.022 1.00 76.62 97 ASN A N 1
ATOM 755 C CA . ASN A 1 97 ? 18.695 4.855 -3.021 1.00 76.62 97 ASN A CA 1
ATOM 756 C C . ASN A 1 97 ? 18.229 4.991 -4.480 1.00 76.62 97 ASN A C 1
ATOM 758 O O . ASN A 1 97 ? 19.066 5.036 -5.380 1.00 76.62 97 ASN A O 1
ATOM 762 N N . GLY A 1 98 ? 16.920 5.037 -4.742 1.00 69.00 98 GLY A N 1
ATOM 763 C CA . GLY A 1 98 ? 16.368 4.965 -6.102 1.00 69.00 98 GLY A CA 1
ATOM 764 C C . GLY A 1 98 ? 15.388 6.077 -6.484 1.00 69.00 98 GLY A C 1
ATOM 765 O O . GLY A 1 98 ? 15.232 6.374 -7.672 1.00 69.00 98 GLY A O 1
ATOM 766 N N . ALA A 1 99 ? 14.742 6.725 -5.515 1.00 75.75 99 ALA A N 1
ATOM 767 C CA . ALA A 1 99 ? 13.674 7.681 -5.772 1.00 75.75 99 ALA A CA 1
ATOM 768 C C . ALA A 1 99 ? 14.211 9.083 -6.109 1.00 75.75 99 ALA A C 1
ATOM 770 O O . ALA A 1 99 ? 14.651 9.832 -5.239 1.00 75.75 99 ALA A O 1
ATOM 771 N N . ASN A 1 100 ? 14.113 9.469 -7.383 1.00 76.81 100 ASN A N 1
ATOM 772 C CA . ASN A 1 100 ? 14.595 10.752 -7.905 1.00 76.81 100 ASN A CA 1
ATOM 773 C C . ASN A 1 100 ? 13.493 11.832 -7.968 1.00 76.81 100 ASN A C 1
ATOM 775 O O . ASN A 1 100 ? 13.267 12.450 -9.010 1.00 76.81 100 ASN A O 1
ATOM 779 N N . ASN A 1 101 ? 12.758 12.021 -6.871 1.00 82.00 101 ASN A N 1
ATOM 780 C CA . ASN A 1 101 ? 11.737 13.066 -6.765 1.00 82.00 101 ASN A CA 1
ATOM 781 C C . ASN A 1 101 ? 12.255 14.249 -5.935 1.00 82.00 101 ASN A C 1
ATOM 783 O O . ASN A 1 101 ? 13.092 14.081 -5.054 1.00 82.00 101 ASN A O 1
ATOM 787 N N . ILE A 1 102 ? 11.692 15.443 -6.159 1.00 83.88 102 ILE A N 1
ATOM 788 C CA . ILE A 1 102 ? 11.969 16.639 -5.333 1.00 83.88 102 ILE A CA 1
ATOM 789 C C . ILE A 1 102 ? 11.580 16.398 -3.865 1.00 83.88 102 ILE A C 1
ATOM 791 O O . ILE A 1 102 ? 12.181 16.940 -2.941 1.00 83.88 102 ILE A O 1
ATOM 795 N N . SER A 1 103 ? 10.550 15.591 -3.638 1.00 89.06 103 SER A N 1
ATOM 796 C CA . SER A 1 103 ? 10.122 15.136 -2.320 1.00 89.06 103 SER A CA 1
ATOM 797 C C . SER A 1 103 ? 9.649 13.700 -2.446 1.00 89.06 103 SER A C 1
ATOM 799 O O . SER A 1 103 ? 9.065 13.346 -3.464 1.00 89.06 103 SER A O 1
ATOM 801 N N . ASN A 1 104 ? 9.911 12.876 -1.436 1.00 92.12 104 ASN A N 1
ATOM 802 C CA . ASN 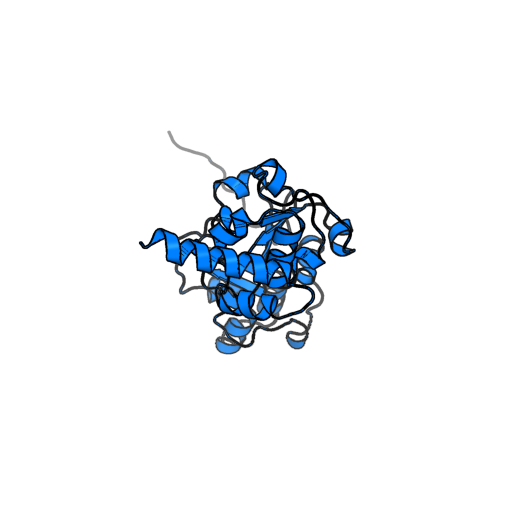A 1 104 ? 9.493 11.480 -1.415 1.00 92.12 104 ASN A CA 1
ATOM 803 C C . ASN A 1 104 ? 8.463 11.277 -0.306 1.00 92.12 104 ASN A C 1
ATOM 805 O O . ASN A 1 104 ? 8.713 11.606 0.853 1.00 92.12 104 ASN A O 1
ATOM 809 N N . TYR A 1 105 ? 7.324 10.703 -0.677 1.00 95.25 105 TYR A N 1
ATOM 810 C CA . TYR A 1 105 ? 6.293 10.255 0.246 1.00 95.25 105 TYR A CA 1
ATOM 811 C C . TYR A 1 105 ? 6.109 8.752 0.086 1.00 95.25 105 TYR A C 1
ATOM 813 O O . TYR A 1 105 ? 5.979 8.259 -1.037 1.00 95.25 105 TYR A O 1
ATOM 821 N N . LEU A 1 106 ? 6.085 8.033 1.203 1.00 95.31 106 LEU A N 1
ATOM 822 C CA . LEU A 1 106 ? 5.708 6.629 1.252 1.00 95.31 106 LEU A CA 1
ATOM 823 C C . LEU A 1 106 ? 4.201 6.527 1.435 1.00 95.31 106 LEU A C 1
ATOM 825 O O . LEU A 1 106 ? 3.687 6.940 2.470 1.00 95.31 106 LEU A O 1
ATOM 829 N N . TYR A 1 107 ? 3.521 5.952 0.449 1.00 95.44 107 TYR A N 1
ATOM 830 C CA . TYR A 1 107 ? 2.095 5.651 0.481 1.00 95.44 107 TYR A CA 1
ATOM 831 C C . TYR A 1 107 ? 1.864 4.172 0.766 1.00 95.44 107 TYR A C 1
ATOM 833 O O . TYR A 1 107 ? 2.568 3.330 0.207 1.00 95.44 107 TYR A O 1
ATOM 841 N N . SER A 1 108 ? 0.850 3.861 1.577 1.00 94.56 108 SER A N 1
ATOM 842 C CA . SER A 1 108 ? 0.372 2.491 1.807 1.00 94.56 108 SER A CA 1
ATOM 843 C C . SER A 1 108 ? -1.127 2.387 1.532 1.00 94.56 108 SER A C 1
ATOM 845 O O . SER A 1 108 ? -1.916 3.237 1.955 1.00 94.56 108 SER A O 1
ATOM 847 N N . SER A 1 109 ? -1.517 1.346 0.800 1.00 90.25 109 SER A N 1
ATOM 848 C CA . SER A 1 109 ? -2.874 1.165 0.275 1.00 90.25 109 SER A CA 1
ATOM 849 C C . SER A 1 109 ? -3.284 -0.305 0.257 1.00 90.25 109 SER A C 1
ATOM 851 O O . SER A 1 109 ? -2.426 -1.192 0.236 1.00 90.25 109 SER A O 1
ATOM 853 N N . VAL A 1 110 ? -4.592 -0.554 0.177 1.00 86.06 110 VAL A N 1
ATOM 854 C CA . VAL A 1 110 ? -5.124 -1.848 -0.265 1.00 86.06 110 VAL A CA 1
ATOM 855 C C . VAL A 1 110 ? -5.863 -1.620 -1.572 1.00 86.06 110 VAL A C 1
ATOM 857 O O . VAL A 1 110 ? -6.908 -0.982 -1.618 1.00 86.06 110 VAL A O 1
ATOM 860 N N . ASN A 1 111 ? -5.264 -2.088 -2.660 1.00 77.38 111 ASN A N 1
ATOM 861 C CA . ASN A 1 111 ? -5.719 -1.781 -4.008 1.00 77.38 111 ASN A CA 1
ATOM 862 C C . ASN A 1 111 ? -6.687 -2.864 -4.527 1.00 77.38 111 ASN A C 1
ATOM 864 O O . ASN A 1 111 ? -6.250 -4.005 -4.668 1.00 77.38 111 ASN A O 1
ATOM 868 N N . PRO A 1 112 ? -7.935 -2.522 -4.902 1.00 76.12 112 PRO A N 1
ATOM 869 C CA . PRO A 1 112 ? -8.946 -3.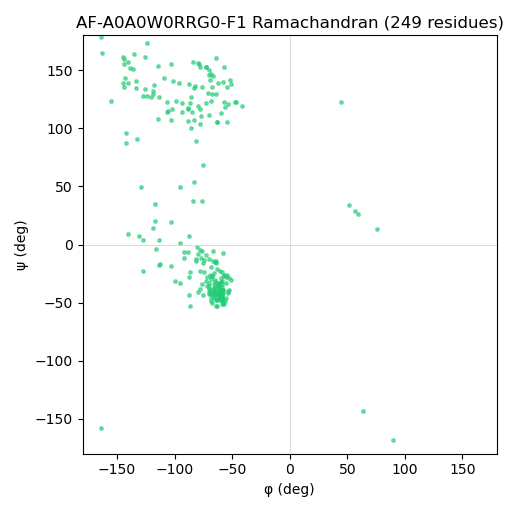479 -5.361 1.00 76.12 112 PRO A CA 1
ATOM 870 C C . PRO A 1 112 ? -8.676 -4.031 -6.767 1.00 76.12 112 PRO A C 1
ATOM 872 O O . PRO A 1 112 ? -9.352 -4.954 -7.219 1.00 76.12 112 PRO A O 1
ATOM 875 N N . ASN A 1 113 ? -7.704 -3.478 -7.488 1.00 79.88 113 ASN A N 1
ATOM 876 C CA . ASN A 1 113 ? -7.364 -3.960 -8.812 1.00 79.88 113 ASN A CA 1
ATOM 877 C C . ASN A 1 113 ? -6.483 -5.208 -8.765 1.00 79.88 113 ASN A C 1
ATOM 879 O O . ASN A 1 113 ? -5.707 -5.438 -7.826 1.00 79.88 113 ASN A O 1
ATOM 883 N N . LYS A 1 114 ? -6.551 -5.965 -9.865 1.00 80.69 114 LYS A N 1
ATOM 884 C CA . LYS A 1 114 ? -5.613 -7.045 -10.159 1.00 80.69 114 LYS A CA 1
ATOM 885 C C . LYS A 1 114 ? -4.184 -6.506 -10.122 1.00 80.69 114 LYS A C 1
ATOM 887 O O . LYS A 1 114 ? -3.887 -5.440 -10.673 1.00 80.69 114 LYS A O 1
ATOM 892 N N . LYS A 1 115 ? -3.306 -7.264 -9.480 1.00 85.69 115 LYS A N 1
ATOM 893 C CA . LYS A 1 115 ? -1.885 -6.966 -9.384 1.00 85.69 115 LYS A CA 1
ATOM 894 C C . LYS A 1 115 ? -1.089 -8.029 -10.135 1.00 85.69 115 LYS A C 1
ATOM 896 O O . LYS A 1 115 ? -1.553 -9.155 -10.290 1.00 85.69 115 LYS A O 1
ATOM 901 N N . ILE A 1 116 ? 0.096 -7.665 -10.605 1.00 84.94 116 ILE A N 1
ATOM 902 C CA . ILE A 1 116 ? 1.012 -8.571 -11.299 1.00 84.94 116 ILE A CA 1
ATOM 903 C C . ILE A 1 116 ? 2.351 -8.563 -10.567 1.00 84.94 116 ILE A C 1
ATOM 905 O O . ILE A 1 116 ? 2.922 -7.496 -10.341 1.00 84.94 116 ILE A O 1
ATOM 909 N N . SER A 1 117 ? 2.856 -9.742 -10.216 1.00 85.06 117 SER A N 1
ATOM 910 C CA . SER A 1 117 ? 4.218 -9.941 -9.724 1.00 85.06 117 SER A CA 1
ATOM 911 C C . SER A 1 117 ? 5.201 -9.725 -10.871 1.00 85.06 117 SER A C 1
ATOM 913 O O . SER A 1 117 ? 5.254 -10.514 -11.816 1.00 85.06 117 SER A O 1
ATOM 915 N N . ILE A 1 118 ? 5.986 -8.646 -10.803 1.00 81.81 118 ILE A N 1
ATOM 916 C CA . ILE A 1 118 ? 7.014 -8.351 -11.808 1.00 81.81 118 ILE A CA 1
ATOM 917 C C . ILE A 1 118 ? 8.086 -9.454 -11.840 1.00 81.81 118 ILE A C 1
ATOM 919 O O . ILE A 1 118 ? 8.387 -9.932 -12.935 1.00 81.81 118 ILE A O 1
ATOM 923 N N . PRO A 1 119 ? 8.619 -9.930 -10.695 1.00 77.56 119 PRO A N 1
ATOM 924 C CA . PRO A 1 119 ? 9.582 -11.027 -10.689 1.00 77.56 119 PRO A CA 1
ATOM 925 C C . PRO A 1 119 ? 9.050 -12.313 -11.343 1.00 77.56 119 PRO A C 1
ATOM 927 O O . PRO A 1 119 ? 9.715 -12.881 -12.211 1.00 77.56 119 PRO A O 1
ATOM 930 N N . ALA A 1 120 ? 7.832 -12.749 -10.991 1.00 78.31 120 ALA A N 1
ATOM 931 C CA . ALA A 1 120 ? 7.244 -13.959 -11.571 1.00 78.31 120 ALA A CA 1
ATOM 932 C C . ALA A 1 120 ? 6.966 -13.802 -13.068 1.00 78.31 120 ALA A C 1
ATOM 934 O O . ALA A 1 120 ? 7.273 -14.707 -13.842 1.00 78.31 120 ALA A O 1
ATOM 935 N N . PHE A 1 121 ? 6.458 -12.636 -13.482 1.00 81.06 121 PHE A N 1
ATOM 936 C CA . PHE A 1 121 ? 6.241 -12.333 -14.892 1.00 81.06 121 PHE A CA 1
ATOM 937 C C . PHE A 1 121 ? 7.545 -12.423 -15.689 1.00 81.06 121 PHE A C 1
ATOM 939 O O . PHE A 1 121 ? 7.571 -13.027 -16.760 1.00 81.06 121 PHE A O 1
ATOM 946 N N . ILE A 1 122 ? 8.642 -11.862 -15.170 1.00 75.06 122 ILE A N 1
ATOM 947 C CA . ILE A 1 122 ? 9.949 -11.933 -15.832 1.00 75.06 122 ILE A CA 1
ATOM 948 C C . ILE A 1 122 ? 10.426 -13.380 -15.909 1.00 75.06 122 ILE A C 1
ATOM 950 O O . ILE A 1 122 ? 10.791 -13.815 -16.992 1.00 75.06 122 ILE A O 1
ATOM 954 N N . ARG A 1 123 ? 10.372 -14.140 -14.807 1.00 72.31 123 ARG A N 1
ATOM 955 C CA . ARG A 1 123 ? 10.782 -15.555 -14.770 1.00 72.31 123 ARG A CA 1
ATOM 956 C C . ARG A 1 123 ? 10.076 -16.393 -15.838 1.00 72.31 123 ARG A C 1
ATOM 958 O O . ARG A 1 123 ? 10.709 -17.230 -16.468 1.00 72.31 123 ARG A O 1
ATOM 965 N N . GLU A 1 124 ? 8.784 -16.166 -16.047 1.00 74.69 124 GLU A N 1
ATOM 966 C CA . GLU A 1 124 ? 7.986 -16.911 -17.030 1.00 74.69 124 GLU A CA 1
ATOM 967 C C . GLU A 1 124 ? 8.144 -16.396 -18.468 1.00 74.69 124 GLU A C 1
ATOM 969 O O . GLU A 1 124 ? 7.785 -17.092 -19.414 1.00 74.69 124 GLU A O 1
ATOM 974 N N . THR A 1 125 ? 8.713 -15.201 -18.659 1.00 70.69 125 THR A N 1
ATOM 975 C CA . THR A 1 125 ? 8.909 -14.568 -19.978 1.00 70.69 125 THR A CA 1
ATOM 976 C C . THR A 1 125 ? 10.389 -14.317 -20.322 1.00 70.69 125 THR A C 1
ATOM 978 O O . THR A 1 125 ? 10.696 -13.576 -21.265 1.00 70.69 125 THR A O 1
ATOM 981 N N . ALA A 1 126 ? 11.296 -14.949 -19.562 1.00 62.44 126 ALA A N 1
ATOM 982 C CA . ALA A 1 126 ? 12.711 -14.604 -19.394 1.00 62.44 126 ALA A CA 1
ATOM 983 C C . ALA A 1 126 ? 13.588 -14.735 -20.645 1.00 62.44 126 ALA A C 1
ATOM 985 O O . ALA A 1 126 ? 14.660 -14.137 -20.678 1.00 62.44 126 ALA A O 1
ATOM 986 N N . ASP A 1 127 ? 13.135 -15.417 -21.700 1.00 57.16 127 ASP A N 1
ATOM 987 C CA . ASP A 1 127 ? 13.921 -15.639 -22.925 1.00 57.16 127 ASP A CA 1
ATOM 988 C C . ASP A 1 127 ? 14.388 -14.341 -23.626 1.00 57.16 127 ASP A C 1
ATOM 990 O O . ASP A 1 127 ? 15.145 -14.388 -24.593 1.00 57.16 127 ASP A O 1
ATOM 994 N N . MET A 1 128 ? 13.941 -13.159 -23.183 1.00 57.78 128 MET A N 1
ATOM 995 C CA . MET A 1 128 ? 14.211 -11.880 -23.848 1.00 57.78 128 MET A CA 1
ATOM 996 C C . MET A 1 128 ? 14.505 -10.684 -22.917 1.00 57.78 128 MET A C 1
ATOM 998 O O . MET A 1 128 ? 14.526 -9.555 -23.409 1.00 57.78 128 MET A O 1
ATOM 1002 N N . ILE A 1 129 ? 14.686 -10.867 -21.603 1.00 63.22 129 ILE A N 1
ATOM 1003 C CA . ILE A 1 129 ? 15.000 -9.761 -20.672 1.00 63.22 129 ILE A CA 1
ATOM 1004 C C . ILE A 1 129 ? 16.339 -10.059 -19.989 1.00 63.22 129 ILE A C 1
ATOM 1006 O O . ILE A 1 129 ? 16.524 -11.137 -19.437 1.00 63.22 129 ILE A O 1
ATOM 1010 N N . SER A 1 130 ? 17.290 -9.120 -20.030 1.00 64.88 130 SER A N 1
ATOM 1011 C CA . SER A 1 130 ? 18.589 -9.299 -19.371 1.00 64.88 130 SER A CA 1
ATOM 1012 C C . SER A 1 130 ? 18.467 -9.260 -17.842 1.00 64.88 130 SER A C 1
ATOM 1014 O O . SER A 1 130 ? 17.628 -8.555 -17.274 1.00 64.88 130 SER A O 1
ATOM 1016 N N . GLU A 1 131 ? 19.360 -9.978 -17.161 1.00 62.09 131 GLU A N 1
ATOM 1017 C CA . GLU A 1 131 ? 19.418 -10.053 -15.695 1.00 62.09 131 GLU A CA 1
ATOM 1018 C C . GLU A 1 131 ? 19.651 -8.675 -15.048 1.00 62.09 131 GLU A C 1
ATOM 1020 O O . GLU A 1 131 ? 18.975 -8.313 -14.092 1.00 62.09 131 GLU A O 1
ATOM 1025 N N . SER A 1 132 ? 20.512 -7.834 -15.631 1.00 64.50 132 SER A N 1
ATOM 1026 C CA . SER A 1 132 ? 20.802 -6.493 -15.101 1.00 64.50 132 SER A CA 1
ATOM 1027 C C . SER A 1 132 ? 19.601 -5.536 -15.144 1.00 64.50 132 SER A C 1
ATOM 1029 O O . SER A 1 132 ? 19.360 -4.797 -14.188 1.00 64.50 132 SER A O 1
ATOM 1031 N N . THR A 1 133 ? 18.816 -5.556 -16.226 1.00 62.59 133 THR A N 1
ATOM 1032 C CA . THR A 1 133 ? 17.581 -4.761 -16.347 1.00 62.59 133 THR A CA 1
ATOM 1033 C C . THR A 1 133 ? 16.490 -5.294 -15.417 1.00 62.59 133 THR A C 1
ATOM 1035 O O . THR A 1 133 ? 15.722 -4.515 -14.851 1.00 62.59 133 THR A O 1
ATOM 1038 N N . THR A 1 134 ? 16.472 -6.610 -15.205 1.00 63.31 134 THR A N 1
ATOM 1039 C CA . THR A 1 134 ? 15.575 -7.301 -14.274 1.00 63.31 134 THR A CA 1
ATOM 1040 C C . THR A 1 134 ? 15.839 -6.879 -12.830 1.00 63.31 134 THR A C 1
ATOM 1042 O O . THR A 1 134 ? 14.924 -6.397 -12.167 1.00 63.31 134 THR A O 1
ATOM 1045 N N . THR A 1 135 ? 17.084 -6.957 -12.354 1.00 64.56 135 THR A N 1
ATOM 1046 C CA . THR A 1 135 ? 17.445 -6.584 -10.976 1.00 64.56 135 THR A CA 1
ATOM 1047 C C . THR A 1 135 ? 17.134 -5.118 -10.679 1.00 64.56 135 THR A C 1
ATOM 1049 O O . THR A 1 135 ? 16.519 -4.818 -9.659 1.00 64.56 135 THR A O 1
ATOM 1052 N N . SER A 1 136 ? 17.467 -4.200 -11.598 1.00 63.72 136 SER A N 1
ATOM 1053 C CA . SER A 1 136 ? 17.167 -2.770 -11.420 1.00 63.72 136 SER A CA 1
ATOM 1054 C C . SER A 1 136 ? 15.670 -2.515 -11.244 1.00 63.72 136 SER A C 1
ATOM 1056 O O . SER A 1 136 ? 15.280 -1.712 -10.402 1.00 63.72 136 SER A O 1
ATOM 1058 N N . LYS A 1 137 ? 14.815 -3.200 -12.015 1.00 66.88 137 LYS A N 1
ATOM 1059 C CA . LYS A 1 137 ? 13.363 -2.997 -11.945 1.00 66.88 137 LYS A CA 1
ATOM 1060 C C . LYS A 1 137 ? 12.721 -3.649 -10.736 1.00 66.88 137 LYS A C 1
ATOM 1062 O O . LYS A 1 137 ? 11.798 -3.063 -10.187 1.00 66.88 137 LYS A O 1
ATOM 1067 N N . ILE A 1 138 ? 13.226 -4.797 -10.295 1.00 65.62 138 ILE A N 1
ATOM 1068 C CA . ILE A 1 138 ? 12.753 -5.444 -9.068 1.00 65.62 138 ILE A CA 1
ATOM 1069 C C . ILE A 1 138 ? 13.075 -4.580 -7.837 1.00 65.62 138 ILE A C 1
ATOM 1071 O O . ILE A 1 138 ? 12.243 -4.490 -6.935 1.00 65.62 138 ILE A O 1
ATOM 1075 N N . CYS A 1 139 ? 14.229 -3.897 -7.813 1.00 61.84 139 CYS A N 1
ATOM 1076 C CA . CYS A 1 139 ? 14.543 -2.918 -6.764 1.00 61.84 139 CYS A CA 1
ATOM 1077 C C . CYS A 1 139 ? 13.568 -1.733 -6.744 1.00 61.84 139 CYS A C 1
ATOM 1079 O O . CYS A 1 139 ? 13.240 -1.222 -5.679 1.00 61.84 139 CYS A O 1
ATOM 1081 N N . GLU A 1 140 ? 13.126 -1.273 -7.916 1.00 64.31 140 GLU A N 1
ATOM 1082 C CA . GLU A 1 140 ? 12.189 -0.152 -8.024 1.00 64.31 140 GLU A CA 1
ATOM 1083 C C . GLU A 1 140 ? 10.759 -0.573 -7.656 1.00 64.31 140 GLU A C 1
ATOM 1085 O O . GLU A 1 140 ? 10.033 0.175 -6.997 1.00 64.31 140 GLU A O 1
ATOM 1090 N N . MET A 1 141 ? 10.322 -1.743 -8.138 1.00 74.94 141 MET A N 1
ATOM 1091 C CA . MET A 1 141 ? 8.935 -2.203 -8.107 1.00 74.94 141 MET A CA 1
ATOM 1092 C C . MET A 1 141 ? 8.858 -3.735 -8.148 1.00 74.94 141 MET A C 1
ATOM 1094 O O . MET A 1 141 ? 9.296 -4.386 -9.093 1.00 74.94 141 MET A O 1
ATOM 1098 N N . GLU A 1 142 ? 8.199 -4.318 -7.156 1.00 75.31 142 GLU A N 1
ATOM 1099 C CA . GLU A 1 142 ? 7.967 -5.761 -7.055 1.00 75.31 142 GLU A CA 1
ATOM 1100 C C . GLU A 1 142 ? 6.603 -6.167 -7.624 1.00 75.31 142 GLU A C 1
ATOM 1102 O O . GLU A 1 142 ? 6.449 -7.240 -8.206 1.00 75.31 142 GLU A O 1
ATOM 1107 N N . VAL A 1 143 ? 5.603 -5.293 -7.486 1.00 82.75 143 VAL A N 1
ATOM 1108 C CA . VAL A 1 143 ? 4.223 -5.570 -7.884 1.00 82.75 143 VAL A CA 1
ATOM 1109 C C . VAL A 1 143 ? 3.653 -4.407 -8.679 1.00 82.75 143 VAL A C 1
ATOM 1111 O O . VAL A 1 143 ? 3.770 -3.247 -8.291 1.00 82.75 143 VAL A O 1
ATOM 1114 N N . MET A 1 144 ? 2.980 -4.731 -9.777 1.00 85.56 144 MET A N 1
ATOM 1115 C CA . MET A 1 144 ? 2.284 -3.796 -10.651 1.00 85.56 144 MET A CA 1
ATOM 1116 C C . MET A 1 144 ? 0.780 -3.838 -10.403 1.00 85.56 144 MET A C 1
ATOM 1118 O O . MET A 1 144 ? 0.136 -4.847 -10.665 1.00 85.56 144 MET A O 1
ATOM 1122 N N . ALA A 1 145 ? 0.210 -2.730 -9.947 1.00 84.88 145 ALA A N 1
ATOM 1123 C CA . ALA A 1 145 ? -1.224 -2.480 -9.952 1.00 84.88 145 ALA A CA 1
ATOM 1124 C C . ALA A 1 145 ? -1.708 -2.209 -11.382 1.00 84.88 145 ALA A C 1
ATOM 1126 O O . ALA A 1 145 ? -1.238 -1.262 -12.008 1.00 84.88 145 ALA A O 1
ATOM 1127 N N . VAL A 1 146 ? -2.650 -2.997 -11.900 1.00 81.75 146 VAL A N 1
ATOM 1128 C CA . VAL A 1 146 ? -3.231 -2.759 -13.231 1.00 81.75 146 VAL A CA 1
ATOM 1129 C C . VAL A 1 146 ? -4.396 -1.775 -13.111 1.00 81.75 146 VAL A C 1
ATOM 1131 O O . VAL A 1 146 ? -5.367 -2.065 -12.424 1.00 81.75 146 VAL A O 1
ATOM 1134 N N . GLY A 1 147 ? -4.333 -0.642 -13.810 1.00 79.81 147 GLY A N 1
ATOM 1135 C CA . GLY A 1 147 ? -5.341 0.420 -13.742 1.00 79.81 147 GLY A CA 1
ATOM 1136 C C . GLY A 1 147 ? -5.074 1.470 -12.658 1.00 79.81 147 GLY A C 1
ATOM 1137 O O . GLY A 1 147 ? -3.979 1.556 -12.098 1.00 79.81 147 GLY A O 1
ATOM 1138 N N . SER A 1 148 ? -6.084 2.302 -12.408 1.00 84.50 148 SER A N 1
ATOM 1139 C CA . SER A 1 148 ? -6.041 3.395 -11.431 1.00 84.50 148 SER A CA 1
ATOM 1140 C C . SER A 1 148 ? -6.321 2.895 -10.015 1.00 84.50 148 SER A C 1
ATOM 1142 O O . SER A 1 148 ? -7.252 2.121 -9.809 1.00 84.50 148 SER A O 1
ATOM 1144 N N . ILE A 1 149 ? -5.551 3.359 -9.031 1.00 85.94 149 ILE A N 1
ATOM 1145 C CA . ILE A 1 149 ? -5.825 3.127 -7.609 1.00 85.94 149 ILE A CA 1
ATOM 1146 C C . ILE A 1 149 ? -6.636 4.319 -7.108 1.00 85.94 149 ILE A C 1
ATOM 1148 O O . ILE A 1 149 ? -6.097 5.425 -7.073 1.00 85.94 149 ILE A O 1
ATOM 1152 N N . PRO A 1 150 ? -7.902 4.130 -6.724 1.00 85.88 150 PRO A N 1
ATOM 1153 C CA . PRO A 1 150 ? -8.736 5.247 -6.319 1.00 85.88 150 PRO A CA 1
ATOM 1154 C C . PRO A 1 150 ? -8.309 5.767 -4.935 1.00 85.88 150 PRO A C 1
ATOM 1156 O O . PRO A 1 150 ? -7.735 5.027 -4.127 1.00 85.88 150 PRO A O 1
ATOM 1159 N N . ALA A 1 151 ? -8.551 7.052 -4.667 1.00 88.12 151 ALA A N 1
ATOM 1160 C CA . ALA A 1 151 ? -8.051 7.738 -3.473 1.00 88.12 151 ALA A CA 1
ATOM 1161 C C . ALA A 1 151 ? -8.518 7.079 -2.165 1.00 88.12 151 ALA A C 1
ATOM 1163 O O . ALA A 1 151 ? -7.750 6.983 -1.210 1.00 88.12 151 ALA A O 1
ATOM 1164 N N . GLU A 1 152 ? -9.748 6.562 -2.131 1.00 86.25 152 GLU A N 1
ATOM 1165 C CA . GLU A 1 152 ? -10.334 5.882 -0.973 1.00 86.25 152 GLU A CA 1
ATOM 1166 C C . GLU A 1 152 ? -9.614 4.588 -0.576 1.00 86.25 152 GLU A C 1
ATOM 1168 O O . GLU A 1 152 ? -9.811 4.096 0.531 1.00 86.25 152 GLU A O 1
ATOM 1173 N N . CYS A 1 153 ? -8.777 4.039 -1.457 1.00 87.75 153 CYS A N 1
ATOM 1174 C CA . CYS A 1 153 ? -7.991 2.839 -1.192 1.00 87.75 153 CYS A CA 1
ATOM 1175 C C . CYS A 1 153 ? -6.593 3.151 -0.633 1.00 87.75 153 CYS A C 1
ATOM 1177 O O . CYS A 1 153 ? -5.864 2.232 -0.257 1.00 87.75 153 CYS A O 1
ATOM 1179 N N . ILE A 1 154 ? -6.206 4.430 -0.577 1.00 91.88 154 ILE A N 1
ATOM 1180 C CA . ILE A 1 154 ? -4.901 4.896 -0.101 1.00 91.88 154 ILE A CA 1
ATOM 1181 C C . ILE A 1 154 ? -5.083 5.460 1.308 1.00 91.88 154 ILE A C 1
ATOM 1183 O O . ILE A 1 154 ? -5.656 6.530 1.506 1.00 91.88 154 ILE A O 1
ATOM 1187 N N . PHE A 1 155 ? -4.596 4.728 2.305 1.00 93.56 155 PHE A N 1
ATOM 1188 C CA . PHE A 1 155 ? -4.925 5.001 3.705 1.00 93.56 155 PHE A CA 1
ATOM 1189 C C . PHE A 1 155 ? -3.840 5.788 4.438 1.00 93.56 155 PHE A C 1
ATOM 1191 O O . PHE A 1 155 ? -4.133 6.560 5.352 1.00 93.56 155 PHE A O 1
ATOM 1198 N N . TYR A 1 156 ? -2.581 5.598 4.049 1.00 96.94 156 TYR A N 1
ATOM 1199 C CA . TYR A 1 156 ? -1.453 6.138 4.795 1.00 96.94 156 TYR A CA 1
ATOM 1200 C C . TYR A 1 156 ? -0.459 6.820 3.874 1.00 96.94 156 TYR A C 1
ATOM 1202 O O . TYR A 1 156 ? -0.175 6.315 2.786 1.00 96.94 156 TYR A O 1
ATOM 1210 N N . ALA A 1 157 ? 0.083 7.944 4.335 1.00 97.50 157 ALA A N 1
ATOM 1211 C CA . ALA A 1 157 ? 1.216 8.600 3.704 1.00 97.50 157 ALA A CA 1
ATOM 1212 C C . ALA A 1 157 ? 2.128 9.235 4.753 1.00 97.50 157 ALA A C 1
ATOM 1214 O O . ALA A 1 157 ? 1.643 9.849 5.700 1.00 97.50 157 ALA A O 1
ATOM 1215 N N . THR A 1 158 ? 3.443 9.125 4.584 1.00 97.19 158 THR A N 1
ATOM 1216 C CA . THR A 1 158 ? 4.423 9.864 5.395 1.00 97.19 158 THR A CA 1
ATOM 1217 C C . THR A 1 158 ? 5.632 10.270 4.560 1.00 97.19 158 THR A C 1
ATOM 1219 O O . THR A 1 158 ? 5.952 9.630 3.559 1.00 97.19 158 THR A O 1
ATOM 1222 N N . ASN A 1 159 ? 6.317 11.329 4.976 1.00 95.69 159 ASN A N 1
ATOM 1223 C CA . ASN A 1 159 ? 7.667 11.671 4.528 1.00 95.69 159 ASN A CA 1
ATOM 1224 C C . ASN A 1 159 ? 8.706 11.560 5.662 1.00 95.69 159 ASN A C 1
ATOM 1226 O O . ASN A 1 159 ? 9.877 11.857 5.441 1.00 95.69 159 ASN A O 1
ATOM 1230 N N . GLU A 1 160 ? 8.316 11.106 6.858 1.00 95.75 160 GLU A N 1
ATOM 1231 C CA . GLU A 1 160 ? 9.214 10.866 7.997 1.00 95.75 160 GLU A CA 1
ATOM 1232 C C . GLU A 1 160 ? 9.885 9.483 7.891 1.00 95.75 160 GLU A C 1
ATOM 1234 O O . GLU A 1 160 ? 9.803 8.651 8.795 1.00 95.75 160 GLU A O 1
ATOM 1239 N N . LEU A 1 161 ? 10.534 9.221 6.752 1.00 94.12 161 LEU A N 1
ATOM 1240 C CA . LEU A 1 161 ? 11.001 7.885 6.355 1.00 94.12 161 LEU A CA 1
ATOM 1241 C C . LEU A 1 161 ? 11.959 7.249 7.374 1.00 94.12 161 LEU A C 1
ATOM 1243 O O . LEU A 1 161 ? 11.845 6.058 7.651 1.00 94.12 161 LEU A O 1
ATOM 1247 N N . ASP A 1 162 ? 12.855 8.035 7.977 1.00 93.31 162 ASP A N 1
ATOM 1248 C CA . ASP A 1 162 ? 13.840 7.533 8.945 1.00 93.31 162 ASP A CA 1
ATOM 1249 C C . ASP A 1 162 ? 13.211 7.097 10.273 1.00 93.31 162 ASP A C 1
ATOM 1251 O O . ASP A 1 162 ? 13.634 6.100 10.859 1.00 93.31 162 ASP A O 1
ATOM 1255 N N . LYS A 1 163 ? 12.196 7.830 10.752 1.00 96.00 163 LYS A N 1
ATOM 1256 C CA . LYS A 1 163 ? 11.425 7.441 11.943 1.00 96.00 163 LYS A CA 1
ATOM 1257 C C . LYS A 1 163 ? 10.595 6.201 11.643 1.00 96.00 163 LYS A C 1
ATOM 1259 O O . LYS A 1 163 ? 10.640 5.219 12.380 1.00 96.00 163 LYS A O 1
ATOM 1264 N N . PHE A 1 164 ? 9.915 6.211 10.499 1.00 95.69 164 PHE A N 1
ATOM 1265 C CA . PHE A 1 164 ? 9.091 5.094 10.060 1.00 95.69 164 PHE A CA 1
ATOM 1266 C C . PHE A 1 164 ? 9.903 3.798 9.905 1.00 95.69 164 PHE A C 1
ATOM 1268 O O . PHE A 1 164 ? 9.466 2.732 10.337 1.00 95.69 164 PHE A O 1
ATOM 1275 N N . ALA A 1 165 ? 11.125 3.881 9.364 1.00 92.69 165 ALA A N 1
ATOM 1276 C CA . ALA A 1 165 ? 12.040 2.746 9.226 1.00 92.69 165 ALA A CA 1
ATOM 1277 C C . ALA A 1 165 ? 12.409 2.091 10.570 1.00 92.69 165 ALA A C 1
ATOM 1279 O O . ALA A 1 165 ? 12.656 0.884 10.616 1.00 92.69 165 ALA A O 1
ATOM 1280 N N . LYS A 1 166 ? 12.407 2.867 11.660 1.00 94.75 166 LYS A N 1
ATOM 1281 C CA . LYS A 1 166 ? 12.673 2.411 13.033 1.00 94.75 166 LYS A CA 1
ATOM 1282 C C . LYS A 1 166 ? 11.423 1.909 13.767 1.00 94.75 166 LYS A C 1
ATOM 1284 O O . LYS A 1 166 ? 11.513 1.602 14.950 1.00 94.75 166 LYS A O 1
ATOM 1289 N N . ASP A 1 167 ? 10.285 1.798 13.073 1.00 95.56 167 ASP A N 1
ATOM 1290 C CA . ASP A 1 167 ? 8.968 1.482 13.652 1.00 95.56 167 ASP A CA 1
ATOM 1291 C C . ASP A 1 167 ? 8.506 2.512 14.706 1.00 95.56 167 ASP A C 1
ATOM 1293 O O . ASP A 1 167 ? 7.712 2.196 15.591 1.00 95.56 167 ASP A O 1
ATOM 1297 N N . GLU A 1 168 ? 8.994 3.754 14.609 1.00 97.44 168 GLU A N 1
ATOM 1298 C CA . GLU A 1 168 ? 8.502 4.874 15.413 1.00 97.44 168 GLU A CA 1
ATOM 1299 C C . GLU A 1 168 ? 7.175 5.396 14.845 1.00 97.44 168 GLU A C 1
ATOM 1301 O O . GLU A 1 168 ? 6.898 5.286 13.646 1.00 97.44 168 GLU A O 1
ATOM 1306 N N . GLU A 1 169 ? 6.349 5.976 15.716 1.00 97.88 169 GLU A N 1
ATOM 1307 C CA . GLU A 1 169 ? 5.097 6.608 15.311 1.00 97.88 169 GLU A CA 1
ATOM 1308 C C . GLU A 1 169 ? 5.380 7.865 14.473 1.00 97.88 169 GLU A C 1
ATOM 1310 O O . GLU A 1 169 ? 6.166 8.733 14.865 1.00 97.88 169 GLU A O 1
ATOM 1315 N N . VAL A 1 170 ? 4.729 7.957 13.314 1.00 98.19 170 VAL A N 1
ATOM 1316 C CA . VAL A 1 170 ? 4.825 9.088 12.387 1.00 98.19 170 VAL A CA 1
ATOM 1317 C C . VAL A 1 170 ? 3.449 9.647 12.077 1.00 98.19 170 VAL A C 1
ATOM 1319 O O . VAL A 1 170 ? 2.424 8.976 12.234 1.00 98.19 170 VAL A O 1
ATOM 1322 N N . GLU A 1 171 ? 3.417 10.878 11.582 1.00 97.94 171 GLU A N 1
ATOM 1323 C CA . GLU A 1 171 ? 2.173 11.473 11.119 1.00 97.94 171 GLU A CA 1
ATOM 1324 C C . GLU A 1 171 ? 1.637 10.762 9.865 1.00 97.94 171 GLU A C 1
ATOM 1326 O O . GLU A 1 171 ? 2.368 10.516 8.898 1.00 97.94 171 GLU A O 1
ATOM 1331 N N . ASN A 1 172 ? 0.328 10.494 9.848 1.00 97.81 172 ASN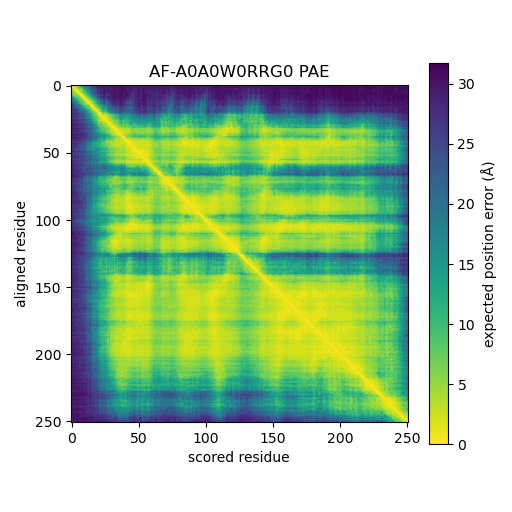 A N 1
ATOM 1332 C CA . ASN A 1 172 ? -0.383 10.135 8.630 1.00 97.81 172 ASN A CA 1
ATOM 1333 C C . ASN A 1 172 ? -0.824 11.399 7.888 1.00 97.81 172 ASN A C 1
ATOM 1335 O O . ASN A 1 172 ? -1.862 11.996 8.173 1.00 97.81 172 ASN A O 1
ATOM 1339 N N . LEU A 1 173 ? -0.075 11.778 6.861 1.00 97.19 173 LEU A N 1
ATOM 1340 C CA . LEU A 1 173 ? -0.356 12.976 6.076 1.00 97.19 173 LEU A CA 1
ATOM 1341 C C . LEU A 1 173 ? -1.704 12.915 5.338 1.00 97.19 173 LEU A C 1
ATOM 1343 O O . LEU A 1 173 ? -2.258 13.967 5.020 1.00 97.19 173 LEU A O 1
ATOM 1347 N N . MET A 1 174 ? -2.259 11.718 5.108 1.00 95.69 174 MET A N 1
ATOM 1348 C CA . MET A 1 174 ? -3.597 11.549 4.524 1.00 95.69 174 MET A CA 1
ATOM 1349 C C . MET A 1 174 ? -4.706 12.034 5.473 1.00 95.69 174 MET A C 1
ATOM 1351 O O . MET A 1 174 ? -5.755 12.488 5.008 1.00 95.69 174 MET A O 1
ATOM 1355 N N . HIS A 1 175 ? -4.470 12.010 6.794 1.00 95.38 175 HIS A N 1
ATOM 1356 C CA . HIS A 1 175 ? -5.420 12.483 7.810 1.00 95.38 175 HIS A CA 1
ATOM 1357 C C . HIS A 1 175 ? -5.740 13.974 7.665 1.00 95.38 175 HIS A C 1
ATOM 1359 O O . HIS A 1 175 ? -6.882 14.390 7.854 1.00 95.38 175 HIS A O 1
ATOM 1365 N N . ARG A 1 176 ? -4.751 14.783 7.256 1.00 93.44 176 ARG A N 1
ATOM 1366 C CA . ARG A 1 176 ? -4.902 16.240 7.067 1.00 93.44 176 ARG A CA 1
ATOM 1367 C C . ARG A 1 176 ? -6.019 16.603 6.087 1.00 93.44 176 ARG A C 1
ATOM 1369 O O . ARG A 1 176 ? -6.577 17.694 6.155 1.00 93.44 176 ARG A O 1
ATOM 1376 N N . THR A 1 177 ? -6.313 15.700 5.160 1.00 87.56 177 THR A N 1
ATOM 1377 C CA . THR A 1 177 ? -7.308 15.853 4.091 1.00 87.56 177 THR A CA 1
ATOM 1378 C C . THR A 1 177 ? -8.508 14.925 4.256 1.00 87.56 177 THR A C 1
ATOM 1380 O O . THR A 1 177 ? -9.552 15.176 3.661 1.00 87.56 177 THR A O 1
ATOM 1383 N N . ASN A 1 178 ? -8.392 13.882 5.080 1.00 89.69 178 ASN A N 1
ATOM 1384 C CA . ASN A 1 178 ? -9.475 12.969 5.417 1.00 89.69 178 ASN A CA 1
ATOM 1385 C C . ASN A 1 178 ? -9.387 12.569 6.897 1.00 89.69 178 ASN A C 1
ATOM 1387 O O . ASN A 1 178 ? -8.710 11.607 7.258 1.00 89.69 178 ASN A O 1
ATOM 1391 N N . SER A 1 179 ? -10.135 13.271 7.750 1.00 90.44 179 SER A N 1
ATOM 1392 C CA . SER A 1 179 ? -10.138 13.053 9.202 1.00 90.44 179 SER A CA 1
ATOM 1393 C C . SER A 1 179 ? -10.716 11.703 9.642 1.00 90.44 179 SER A C 1
ATOM 1395 O O . SER A 1 179 ? -10.651 11.374 10.824 1.00 90.44 179 SER A O 1
ATOM 1397 N N . LYS A 1 180 ? -11.269 10.905 8.715 1.00 90.62 180 LYS A N 1
ATOM 1398 C CA . LYS A 1 180 ? -11.702 9.527 8.991 1.00 90.62 180 LYS A CA 1
ATOM 1399 C C . LYS A 1 180 ? -10.532 8.549 9.094 1.00 90.62 180 LYS A C 1
ATOM 1401 O O . LYS A 1 180 ? -10.739 7.438 9.570 1.00 90.62 180 LYS A O 1
ATOM 1406 N N . LEU A 1 181 ? -9.344 8.927 8.618 1.00 93.81 181 LEU A N 1
ATOM 1407 C CA . LEU A 1 181 ? -8.129 8.117 8.708 1.00 93.81 181 LEU A CA 1
ATOM 1408 C C . LEU A 1 181 ? -7.432 8.305 10.062 1.00 93.81 181 LEU A C 1
ATOM 1410 O O . LEU A 1 181 ? -7.598 9.358 10.677 1.00 93.81 181 LEU A O 1
ATOM 1414 N N . PRO A 1 182 ? -6.611 7.342 10.511 1.00 96.31 182 PRO A N 1
ATOM 1415 C CA . PRO A 1 182 ? -5.782 7.509 11.702 1.00 96.31 182 PRO A CA 1
ATOM 1416 C C . PRO A 1 182 ? -4.854 8.718 11.566 1.00 96.31 182 PRO A C 1
ATOM 1418 O O . PRO A 1 182 ? -4.308 8.928 10.484 1.00 96.31 182 PRO A O 1
ATOM 1421 N N . ALA A 1 183 ? -4.662 9.491 12.639 1.00 97.25 183 ALA A N 1
ATOM 1422 C CA . ALA A 1 183 ? -3.782 10.667 12.636 1.00 97.25 183 ALA A CA 1
ATOM 1423 C C . ALA A 1 183 ? -2.291 10.299 12.606 1.00 97.25 183 ALA A C 1
ATOM 1425 O O . ALA A 1 183 ? -1.483 11.017 12.017 1.00 97.25 183 ALA A O 1
ATOM 1426 N N . THR A 1 184 ? -1.936 9.170 13.211 1.00 97.94 184 THR A N 1
ATOM 1427 C CA . THR A 1 184 ? -0.577 8.633 13.267 1.00 97.94 184 THR A CA 1
ATOM 1428 C C . THR A 1 184 ? -0.589 7.137 12.976 1.00 97.94 184 THR A C 1
ATOM 1430 O O . THR A 1 184 ? -1.654 6.518 12.952 1.00 97.94 184 THR A O 1
ATOM 1433 N N . TYR A 1 185 ? 0.578 6.582 12.660 1.00 97.88 185 TYR A N 1
ATOM 1434 C CA . TYR A 1 185 ? 0.791 5.154 12.420 1.00 97.88 185 TYR A CA 1
ATOM 1435 C C . TYR A 1 185 ? 2.286 4.830 12.502 1.00 97.88 185 TYR A C 1
ATOM 1437 O O . TYR A 1 185 ? 3.127 5.725 12.423 1.00 97.88 185 TYR A O 1
ATOM 1445 N N . LYS A 1 186 ? 2.630 3.552 12.622 1.00 97.12 186 LYS A N 1
ATOM 1446 C CA . LYS A 1 186 ? 4.002 3.037 12.498 1.00 97.12 186 LYS A CA 1
ATOM 1447 C C . LYS A 1 186 ? 4.082 1.956 11.423 1.00 97.12 186 LYS A C 1
ATOM 1449 O O . LYS A 1 186 ? 3.075 1.535 10.853 1.00 97.12 186 LYS A O 1
ATOM 1454 N N . ARG A 1 187 ? 5.295 1.496 11.120 1.00 94.94 187 ARG A N 1
ATOM 1455 C CA . ARG A 1 187 ? 5.549 0.511 10.058 1.00 94.94 187 ARG A CA 1
ATOM 1456 C C . ARG A 1 187 ? 4.735 -0.767 10.236 1.00 94.94 187 ARG A C 1
ATOM 1458 O O . ARG A 1 187 ? 4.111 -1.235 9.289 1.00 94.94 187 ARG A O 1
ATOM 1465 N N . SER A 1 188 ? 4.707 -1.298 11.451 1.00 92.25 188 SER A N 1
ATOM 1466 C CA . SER A 1 188 ? 3.968 -2.520 11.784 1.00 92.25 188 SER A CA 1
ATOM 1467 C C . SER A 1 188 ? 2.446 -2.405 11.633 1.00 92.25 188 SER A C 1
ATOM 1469 O O . SER A 1 188 ? 1.782 -3.435 11.580 1.00 92.25 188 SER A O 1
ATOM 1471 N N . ASP A 1 189 ? 1.885 -1.198 11.506 1.00 93.62 189 ASP A N 1
ATOM 1472 C CA . ASP A 1 189 ? 0.447 -1.002 11.283 1.00 93.62 189 ASP A CA 1
ATOM 1473 C C . ASP A 1 189 ? 0.031 -1.187 9.820 1.00 93.62 189 ASP A C 1
ATOM 1475 O O . ASP A 1 189 ? -1.160 -1.258 9.525 1.00 93.62 189 ASP A O 1
ATOM 1479 N N . VAL A 1 190 ? 0.988 -1.237 8.887 1.00 92.62 190 VAL A N 1
ATOM 1480 C CA . VAL A 1 190 ? 0.687 -1.263 7.446 1.00 92.62 190 VAL A CA 1
ATOM 1481 C C . VAL A 1 190 ? 1.361 -2.398 6.683 1.00 92.62 190 VAL A C 1
ATOM 1483 O O . VAL A 1 190 ? 1.184 -2.490 5.477 1.00 92.62 190 VAL A O 1
ATOM 1486 N N . ASP A 1 191 ? 2.079 -3.285 7.374 1.00 85.94 191 ASP A N 1
ATOM 1487 C CA . ASP A 1 191 ? 2.872 -4.370 6.769 1.00 85.94 191 ASP A CA 1
ATOM 1488 C C . ASP A 1 191 ? 2.020 -5.433 6.055 1.00 85.94 191 ASP A C 1
ATOM 1490 O O . ASP A 1 191 ? 2.470 -6.118 5.143 1.00 85.94 191 ASP A O 1
ATOM 1494 N N . THR A 1 192 ? 0.754 -5.567 6.451 1.00 82.56 192 THR A N 1
ATOM 1495 C CA . THR A 1 192 ? -0.200 -6.522 5.871 1.00 82.56 192 THR A CA 1
ATOM 1496 C C . THR A 1 192 ? -1.610 -5.924 5.833 1.00 82.56 192 THR A C 1
ATOM 1498 O O . THR A 1 192 ? -1.905 -5.015 6.619 1.00 82.56 192 THR A O 1
ATOM 1501 N N . PRO A 1 193 ? -2.529 -6.439 4.987 1.00 82.62 193 PRO A N 1
ATOM 1502 C CA . PRO A 1 193 ? -3.9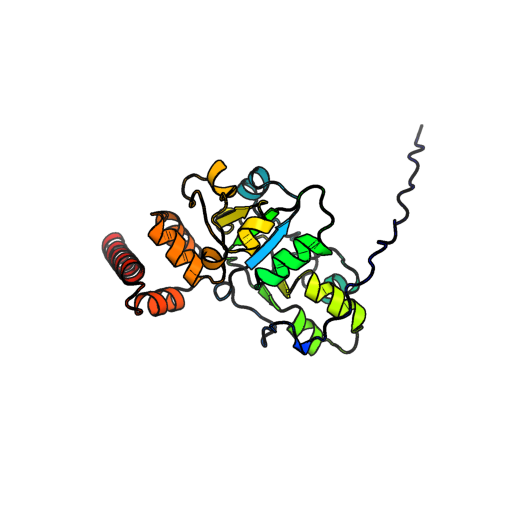44 -6.059 5.046 1.00 82.62 193 PRO A CA 1
ATOM 1503 C C . PRO A 1 193 ? -4.535 -6.245 6.452 1.00 82.62 193 PRO A C 1
ATOM 1505 O O . PRO A 1 193 ? -5.248 -5.375 6.951 1.00 82.62 193 PRO A O 1
ATOM 1508 N N . ALA A 1 194 ? -4.160 -7.331 7.133 1.00 79.00 194 ALA A N 1
ATOM 1509 C CA . ALA A 1 194 ? -4.515 -7.604 8.521 1.00 79.00 194 ALA A CA 1
ATOM 1510 C C . ALA A 1 194 ? -4.091 -6.497 9.497 1.00 79.00 194 ALA A C 1
ATOM 1512 O O . ALA A 1 194 ? -4.897 -6.033 10.308 1.00 79.00 194 ALA A O 1
ATOM 1513 N N . ALA A 1 195 ? -2.832 -6.059 9.413 1.00 85.44 195 ALA A N 1
ATOM 1514 C CA . ALA A 1 195 ? -2.304 -4.986 10.249 1.00 85.44 195 ALA A CA 1
ATOM 1515 C C . ALA A 1 195 ? -3.050 -3.667 10.001 1.00 85.44 195 ALA A C 1
ATOM 1517 O O . ALA A 1 195 ? -3.450 -3.005 10.961 1.00 85.44 195 ALA A O 1
ATOM 1518 N N . ILE A 1 196 ? -3.335 -3.353 8.730 1.00 89.38 196 ILE A N 1
ATOM 1519 C CA . ILE A 1 196 ? -4.113 -2.169 8.339 1.00 89.38 196 ILE A CA 1
ATOM 1520 C C . ILE A 1 196 ? -5.496 -2.204 8.990 1.00 89.38 196 ILE A C 1
ATOM 1522 O O . ILE A 1 196 ? -5.904 -1.231 9.625 1.00 89.38 196 ILE A O 1
ATOM 1526 N N . LEU A 1 197 ? -6.209 -3.325 8.865 1.00 85.00 197 LEU A N 1
ATOM 1527 C CA . LEU A 1 197 ? -7.536 -3.504 9.456 1.00 85.00 197 LEU A CA 1
ATOM 1528 C C . LEU A 1 197 ? -7.500 -3.359 10.981 1.00 85.00 197 LEU A C 1
ATOM 1530 O O . LEU A 1 197 ? -8.333 -2.661 11.563 1.00 85.00 197 LEU A O 1
ATOM 1534 N N . LEU A 1 198 ? -6.513 -3.973 11.633 1.00 82.75 198 LEU A N 1
ATOM 1535 C CA . LEU A 1 198 ? -6.339 -3.886 13.079 1.00 82.75 198 LEU A CA 1
ATOM 1536 C C . LEU A 1 198 ? -6.090 -2.447 13.537 1.00 82.75 198 LEU A C 1
ATOM 1538 O O . LEU A 1 198 ? -6.661 -2.006 14.539 1.00 82.75 198 LEU A O 1
ATOM 1542 N N . HIS A 1 199 ? -5.242 -1.718 12.818 1.00 91.19 199 HIS A N 1
ATOM 1543 C CA . HIS A 1 199 ? -4.930 -0.335 13.135 1.00 91.19 199 HIS A CA 1
ATOM 1544 C C . HIS A 1 199 ? -6.159 0.571 12.979 1.00 91.19 199 HIS A C 1
ATOM 1546 O O . HIS A 1 199 ? -6.461 1.346 13.890 1.00 91.19 199 HIS A O 1
ATOM 1552 N N . LEU A 1 200 ? -6.936 0.401 11.901 1.00 89.62 200 LEU A N 1
ATOM 1553 C CA . LEU A 1 200 ? -8.198 1.121 11.690 1.00 89.62 200 LEU A CA 1
ATOM 1554 C C . LEU A 1 200 ? -9.200 0.881 12.831 1.00 89.62 200 LEU A C 1
ATOM 1556 O O . LEU A 1 200 ? -9.866 1.814 13.272 1.00 89.62 200 LEU A O 1
ATOM 1560 N N . ILE A 1 201 ? -9.285 -0.340 13.368 1.00 83.38 201 ILE A N 1
ATOM 1561 C CA . ILE A 1 201 ? -10.156 -0.643 14.517 1.00 83.38 201 ILE A CA 1
ATOM 1562 C C . ILE A 1 201 ? -9.655 0.031 15.790 1.00 83.38 201 ILE A C 1
ATOM 1564 O O . ILE A 1 201 ? -10.436 0.654 16.510 1.00 83.38 201 ILE A O 1
ATOM 1568 N N . LYS A 1 202 ? -8.358 -0.100 16.092 1.00 86.25 202 LYS A N 1
ATOM 1569 C CA . LYS A 1 202 ? -7.758 0.454 17.318 1.00 86.25 202 LYS A CA 1
ATOM 1570 C C . LYS A 1 202 ? -7.930 1.968 17.415 1.00 86.25 202 LYS A C 1
ATOM 1572 O O . LYS A 1 202 ? -8.062 2.487 18.519 1.00 86.25 202 LYS A O 1
ATOM 1577 N N . THR A 1 203 ? -7.956 2.641 16.273 1.00 90.12 203 THR A N 1
ATOM 1578 C CA . THR A 1 203 ? -8.066 4.099 16.156 1.00 90.12 203 THR A CA 1
ATOM 1579 C C . THR A 1 203 ? -9.500 4.591 15.944 1.00 90.12 203 THR A C 1
ATOM 1581 O O . THR A 1 203 ? -9.726 5.794 15.859 1.00 90.12 203 THR A O 1
ATOM 1584 N N . GLY A 1 204 ? -10.491 3.690 15.911 1.00 86.38 204 GLY A N 1
ATOM 1585 C CA . GLY A 1 204 ? -11.904 4.050 15.747 1.00 86.38 204 GLY A CA 1
ATOM 1586 C C . GLY A 1 204 ? -12.300 4.434 14.315 1.00 86.38 204 GLY A C 1
ATOM 1587 O O . GLY A 1 204 ? -13.392 4.951 14.094 1.00 86.38 204 GLY A O 1
ATOM 1588 N N . CYS A 1 205 ? -11.455 4.152 13.325 1.00 89.44 205 CYS A N 1
ATOM 1589 C CA . CYS A 1 205 ? -11.655 4.459 11.907 1.00 89.44 205 CYS A CA 1
ATOM 1590 C C . CYS A 1 205 ? -12.505 3.396 11.174 1.00 89.44 205 CYS A C 1
ATOM 1592 O O . CYS A 1 205 ? -12.261 3.071 10.011 1.00 89.44 205 CYS A O 1
ATOM 1594 N N . THR A 1 206 ? -13.522 2.835 11.834 1.00 82.19 206 THR A N 1
ATOM 1595 C CA . THR A 1 206 ? -14.280 1.661 11.355 1.00 82.19 206 THR A CA 1
ATOM 1596 C C . THR A 1 206 ? -15.119 1.914 10.099 1.00 82.19 206 THR A C 1
ATOM 1598 O O . THR A 1 206 ? -15.290 1.007 9.289 1.00 82.19 206 THR A O 1
ATOM 1601 N N . SER A 1 207 ? -15.565 3.152 9.858 1.00 82.81 207 SER A N 1
ATOM 1602 C CA . SER A 1 207 ? -16.298 3.521 8.628 1.00 82.81 207 SER A CA 1
ATOM 1603 C C . SER A 1 207 ? -15.508 3.270 7.327 1.00 82.81 207 SER A C 1
ATOM 1605 O O . SER A 1 207 ? -16.091 3.077 6.256 1.00 82.81 207 SER A O 1
ATOM 1607 N N . ILE A 1 208 ? -14.173 3.229 7.406 1.00 85.12 208 ILE A N 1
ATOM 1608 C CA . ILE A 1 208 ? -13.298 2.872 6.280 1.00 85.12 208 ILE A CA 1
ATOM 1609 C C . ILE A 1 208 ? -13.387 1.376 5.980 1.00 85.12 208 ILE A C 1
ATOM 1611 O O . ILE A 1 208 ? -13.379 0.982 4.817 1.00 85.12 208 ILE A O 1
ATOM 1615 N N . ILE A 1 209 ? -13.540 0.548 7.015 1.00 80.19 209 ILE A N 1
ATOM 1616 C CA . ILE A 1 209 ? -13.690 -0.904 6.881 1.00 80.19 209 ILE A CA 1
ATOM 1617 C C . ILE A 1 209 ? -15.003 -1.220 6.165 1.00 80.19 209 ILE A C 1
ATOM 1619 O O . ILE A 1 209 ? -15.007 -1.985 5.205 1.00 80.19 209 ILE A O 1
ATOM 1623 N N . GLU A 1 210 ? -16.096 -0.551 6.546 1.00 76.81 210 GLU A N 1
ATOM 1624 C CA . GLU A 1 210 ? -17.388 -0.685 5.858 1.00 76.81 210 GLU A CA 1
ATOM 1625 C C . GLU A 1 210 ? -17.286 -0.329 4.370 1.00 76.81 210 GLU A C 1
ATOM 1627 O O . GLU A 1 210 ? -17.846 -1.015 3.512 1.00 76.81 210 GLU A O 1
ATOM 1632 N N . THR A 1 211 ? -16.552 0.744 4.060 1.00 78.00 211 THR A N 1
ATOM 1633 C CA . THR A 1 211 ? -16.332 1.197 2.682 1.00 78.00 211 THR A CA 1
ATOM 1634 C C . THR A 1 211 ? -15.516 0.168 1.900 1.00 78.00 211 THR A C 1
ATOM 1636 O O . THR A 1 211 ? -15.922 -0.216 0.806 1.00 78.00 211 THR A O 1
ATOM 1639 N N . GLY A 1 212 ? -14.428 -0.341 2.488 1.00 78.25 212 GLY A N 1
ATOM 1640 C CA . GLY A 1 212 ? -13.564 -1.350 1.875 1.00 78.25 212 GLY A CA 1
ATOM 1641 C C . GLY A 1 212 ? -14.250 -2.700 1.641 1.00 78.25 212 GLY A C 1
ATOM 1642 O O . GLY A 1 212 ? -13.948 -3.376 0.661 1.00 78.25 212 GLY A O 1
ATOM 1643 N N . ILE A 1 213 ? -15.216 -3.080 2.483 1.00 74.88 213 ILE A N 1
ATOM 1644 C CA . ILE A 1 213 ? -16.066 -4.261 2.256 1.00 74.88 213 ILE A CA 1
ATOM 1645 C C . ILE A 1 213 ? -16.974 -4.040 1.046 1.00 74.88 213 ILE A C 1
ATOM 1647 O O . ILE A 1 213 ? -17.015 -4.873 0.139 1.00 74.88 213 ILE A O 1
ATOM 1651 N N . LYS A 1 214 ? -17.681 -2.903 1.000 1.00 73.12 214 LYS A N 1
ATOM 1652 C CA . LYS A 1 214 ? -18.600 -2.575 -0.102 1.00 73.12 214 LYS A CA 1
ATOM 1653 C C . LYS A 1 214 ? -17.878 -2.498 -1.446 1.00 73.12 214 LYS A C 1
ATOM 1655 O O . LYS A 1 214 ? -18.410 -2.969 -2.450 1.00 73.12 214 LYS A O 1
ATOM 1660 N N . SER A 1 215 ? -16.664 -1.949 -1.463 1.00 73.44 215 SER A N 1
ATOM 1661 C CA . SER A 1 215 ? -15.824 -1.867 -2.661 1.00 73.44 215 SER A CA 1
ATOM 1662 C C . SER A 1 215 ? -15.068 -3.160 -2.978 1.00 73.44 215 SER A C 1
ATOM 1664 O O . SER A 1 215 ? -14.374 -3.208 -3.991 1.00 73.44 215 SER A O 1
ATOM 1666 N N . LYS A 1 216 ? -15.193 -4.207 -2.145 1.00 73.75 216 LYS A N 1
ATOM 1667 C CA . LYS A 1 216 ? -14.436 -5.469 -2.248 1.00 73.75 216 LYS A CA 1
ATOM 1668 C C . LYS A 1 216 ? -12.913 -5.266 -2.231 1.00 73.75 216 LYS A C 1
ATOM 1670 O O . LYS A 1 216 ? -12.172 -6.050 -2.818 1.00 73.75 216 LYS A O 1
ATOM 1675 N N . SER A 1 217 ? -12.451 -4.211 -1.564 1.00 73.69 217 SER A N 1
ATOM 1676 C CA . SER A 1 217 ? -11.027 -3.928 -1.366 1.00 73.69 217 SER A CA 1
ATOM 1677 C C . SER A 1 217 ? -10.419 -4.797 -0.264 1.00 73.69 217 SER A C 1
ATOM 1679 O O . SER A 1 217 ? -9.215 -5.019 -0.277 1.00 73.69 217 SER A O 1
ATOM 1681 N N . PHE A 1 218 ? -11.227 -5.312 0.668 1.00 75.56 218 PHE A N 1
ATOM 1682 C CA . PHE A 1 218 ? -10.783 -6.258 1.695 1.00 75.56 218 PHE A CA 1
ATOM 1683 C C . PHE A 1 218 ? -11.334 -7.664 1.441 1.00 75.56 218 PHE A C 1
ATOM 1685 O O . PHE A 1 218 ? -12.478 -7.820 1.006 1.00 75.56 218 PHE A O 1
ATOM 1692 N N . ASP A 1 219 ? -10.527 -8.687 1.732 1.00 71.81 219 ASP A N 1
ATOM 1693 C CA . ASP A 1 219 ? -10.971 -10.079 1.683 1.00 71.81 219 ASP A CA 1
ATOM 1694 C C . ASP A 1 219 ? -11.790 -10.419 2.933 1.00 71.81 219 ASP A C 1
ATOM 1696 O O . ASP A 1 219 ? -11.289 -10.409 4.061 1.00 71.81 219 ASP A O 1
ATOM 1700 N N . LEU A 1 220 ? -13.064 -10.749 2.721 1.00 67.75 220 LEU A N 1
ATOM 1701 C CA . LEU A 1 220 ? -13.986 -11.138 3.782 1.00 67.75 220 LEU A CA 1
ATOM 1702 C C . LEU A 1 220 ? -13.541 -12.404 4.523 1.00 67.75 220 LEU A C 1
ATOM 1704 O O . LEU A 1 220 ? -13.811 -12.519 5.719 1.00 67.75 220 LEU A O 1
ATOM 1708 N N . GLU A 1 221 ? -12.891 -13.355 3.850 1.00 70.00 221 GLU A N 1
ATOM 1709 C CA . GLU A 1 221 ? -12.429 -14.579 4.502 1.00 70.00 221 GLU A CA 1
ATOM 1710 C C . GLU A 1 221 ? -11.157 -14.324 5.315 1.00 70.00 221 GLU A C 1
ATOM 1712 O O . GLU A 1 221 ? -11.063 -14.792 6.448 1.00 70.00 221 GLU A O 1
ATOM 1717 N N . GLU A 1 222 ? -10.235 -13.494 4.819 1.00 66.75 222 GLU A N 1
ATOM 1718 C CA . GLU A 1 222 ? -9.068 -13.044 5.592 1.00 66.75 222 GLU A CA 1
ATOM 1719 C C . GLU A 1 222 ? -9.510 -12.299 6.859 1.00 66.75 222 GLU A C 1
ATOM 1721 O O . GLU A 1 222 ? -9.073 -12.619 7.964 1.00 66.75 222 GLU A O 1
ATOM 1726 N N . MET A 1 223 ? -10.474 -11.386 6.732 1.00 68.50 223 MET A N 1
ATOM 1727 C CA . MET A 1 223 ? -11.082 -10.685 7.864 1.00 68.50 223 MET A CA 1
ATOM 1728 C C . MET A 1 223 ? -11.733 -11.641 8.874 1.00 68.50 223 MET A C 1
ATOM 1730 O O . MET A 1 223 ? -11.566 -11.469 10.083 1.00 68.50 223 MET A O 1
ATOM 1734 N N . ARG A 1 224 ? -12.454 -12.667 8.402 1.00 69.69 224 ARG A N 1
ATOM 1735 C CA . ARG A 1 224 ? -13.064 -13.699 9.259 1.00 69.69 224 ARG A CA 1
ATOM 1736 C C . ARG A 1 224 ? -12.027 -14.567 9.958 1.00 69.69 224 ARG A C 1
ATOM 1738 O O . ARG A 1 224 ? -12.245 -14.961 11.101 1.00 69.69 224 ARG A O 1
ATOM 1745 N N . LEU A 1 225 ? -10.930 -14.907 9.290 1.00 69.12 225 LEU A N 1
ATOM 1746 C CA . LEU A 1 225 ? -9.845 -15.693 9.874 1.00 69.12 225 LEU A CA 1
ATOM 1747 C C . LEU A 1 225 ? -9.081 -14.887 10.925 1.00 69.12 225 LEU A C 1
ATOM 1749 O O . LEU A 1 225 ? -8.800 -15.415 11.998 1.00 69.12 225 LEU A O 1
ATOM 1753 N N . LEU A 1 226 ? -8.826 -13.604 10.664 1.00 65.56 226 LEU A N 1
ATOM 1754 C CA . LEU A 1 226 ? -8.241 -12.687 11.640 1.00 65.56 226 LEU A CA 1
ATOM 1755 C C . LEU A 1 226 ? -9.148 -12.531 12.859 1.00 65.56 226 LEU A C 1
ATOM 1757 O O . LEU A 1 226 ? -8.693 -12.691 13.983 1.00 65.56 226 LEU A O 1
ATOM 1761 N N . ALA A 1 227 ? -10.448 -12.329 12.657 1.00 66.94 227 ALA A N 1
ATOM 1762 C CA . ALA A 1 227 ? -11.426 -12.245 13.738 1.00 66.94 227 ALA A CA 1
ATOM 1763 C C . ALA A 1 227 ? -11.429 -13.463 14.687 1.00 66.94 227 ALA A C 1
ATOM 1765 O O . ALA A 1 227 ? -11.790 -13.329 15.854 1.00 66.94 227 ALA A O 1
ATOM 1766 N N . LYS A 1 228 ? -11.011 -14.649 14.227 1.00 69.62 228 LYS A N 1
ATOM 1767 C CA . LYS A 1 228 ? -10.935 -15.855 15.072 1.00 69.62 228 LYS A CA 1
ATOM 1768 C C . LYS A 1 228 ? -9.753 -15.847 16.049 1.00 69.62 228 LYS A C 1
ATOM 1770 O O . LYS A 1 228 ? -9.728 -16.691 16.944 1.00 69.62 228 LYS A O 1
ATOM 1775 N N . GLN A 1 229 ? -8.779 -14.950 15.896 1.00 67.25 229 GLN A N 1
ATOM 1776 C CA . GLN A 1 229 ? -7.628 -14.876 16.800 1.00 67.25 229 GLN A CA 1
ATOM 1777 C C . GLN A 1 229 ? -7.985 -14.061 18.062 1.00 67.25 229 GLN A C 1
ATOM 1779 O O . GLN A 1 229 ? -8.600 -12.996 17.938 1.00 67.25 229 GLN A O 1
ATOM 1784 N N . PRO A 1 230 ? -7.637 -14.526 19.281 1.00 67.44 230 PRO A N 1
ATOM 1785 C CA . PRO A 1 230 ? -8.038 -13.884 20.541 1.00 67.44 230 PRO A CA 1
ATOM 1786 C C . PRO A 1 230 ? -7.703 -12.387 20.638 1.00 67.44 230 PRO A C 1
ATOM 1788 O O . PRO A 1 230 ? -8.504 -11.583 21.125 1.00 67.44 230 PRO A O 1
ATOM 1791 N N . GLU A 1 231 ? -6.537 -11.995 20.131 1.00 61.66 231 GLU A N 1
ATOM 1792 C CA . GLU A 1 231 ? -6.043 -10.618 20.083 1.00 61.66 231 GLU A CA 1
ATOM 1793 C C . GLU A 1 231 ? -6.860 -9.696 19.160 1.00 61.66 231 GLU A C 1
ATOM 1795 O O . GLU A 1 231 ? -6.753 -8.470 19.258 1.00 61.66 231 GLU A O 1
ATOM 1800 N N . TYR A 1 232 ? -7.712 -10.264 18.302 1.00 63.31 232 TYR A N 1
ATOM 1801 C CA . TYR A 1 232 ? -8.500 -9.560 17.288 1.00 63.31 232 TYR A CA 1
ATOM 1802 C C . TYR A 1 232 ? -10.014 -9.677 17.518 1.00 63.31 232 TYR A C 1
ATOM 1804 O O . TYR A 1 232 ? -10.809 -9.385 16.627 1.00 63.31 232 TYR A O 1
ATOM 1812 N N . SER A 1 233 ? -10.440 -10.004 18.741 1.00 65.44 233 SER A N 1
ATOM 1813 C CA . SER A 1 233 ? -11.858 -10.060 19.145 1.00 65.44 233 SER A CA 1
ATOM 1814 C C . SER A 1 233 ? -12.669 -8.799 18.797 1.00 65.44 233 SER A C 1
ATOM 1816 O O . SER A 1 233 ? -13.849 -8.898 18.471 1.00 65.44 233 SER A O 1
ATOM 1818 N N . LYS A 1 234 ? -12.048 -7.610 18.776 1.00 64.44 234 LYS A N 1
ATOM 1819 C CA . LYS A 1 234 ? -12.704 -6.366 18.322 1.00 64.44 234 LYS A CA 1
ATOM 1820 C C . LYS A 1 234 ? -13.070 -6.376 16.829 1.00 64.44 234 LYS A C 1
ATOM 1822 O O . LYS A 1 234 ? -14.093 -5.805 16.468 1.00 64.44 234 LYS A O 1
ATOM 1827 N N . LEU A 1 235 ? -12.259 -7.016 15.979 1.00 65.69 235 LEU A N 1
ATOM 1828 C CA . LEU A 1 235 ? -12.570 -7.231 14.560 1.00 65.69 235 LEU A CA 1
ATOM 1829 C C . LEU A 1 235 ? -13.734 -8.213 14.426 1.00 65.69 235 LEU A C 1
ATOM 1831 O O . LEU A 1 235 ? -14.654 -7.939 13.670 1.00 65.69 235 LEU A O 1
ATOM 1835 N N . ALA A 1 236 ? -13.749 -9.296 15.207 1.00 66.38 236 ALA A N 1
ATOM 1836 C CA . ALA A 1 236 ? -14.857 -10.254 15.20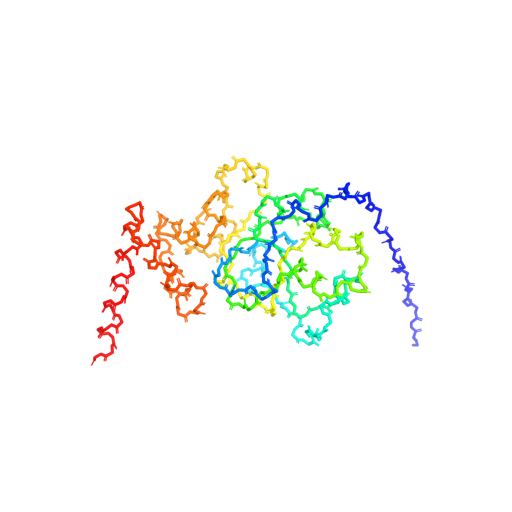5 1.00 66.38 236 ALA A CA 1
ATOM 1837 C C . ALA A 1 236 ? -16.203 -9.602 15.529 1.00 66.38 236 ALA A C 1
ATOM 1839 O O . ALA A 1 236 ? -17.139 -9.729 14.746 1.00 66.38 236 ALA A O 1
ATOM 1840 N N . ILE A 1 237 ? -16.261 -8.844 16.630 1.00 68.62 237 ILE A N 1
ATOM 1841 C CA . ILE A 1 237 ? -17.473 -8.140 17.071 1.00 68.62 237 ILE A CA 1
ATOM 1842 C C . ILE A 1 237 ? -17.952 -7.176 15.981 1.00 68.62 237 ILE A C 1
ATOM 1844 O O . ILE A 1 237 ? -19.112 -7.214 15.585 1.00 68.62 237 ILE A O 1
ATOM 1848 N N . PHE A 1 238 ? -17.041 -6.372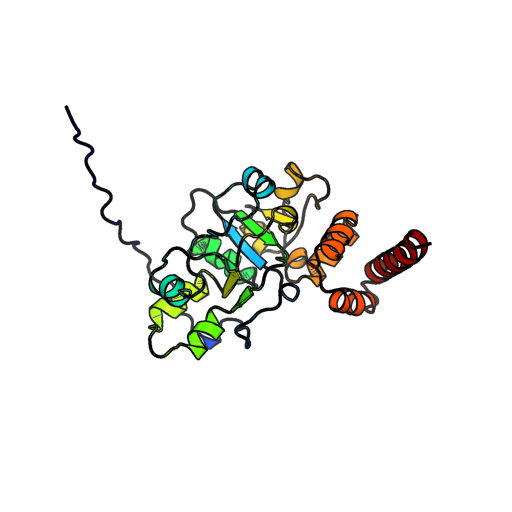 15.426 1.00 70.62 238 PHE A N 1
ATOM 1849 C CA . PHE A 1 238 ? -17.374 -5.441 14.350 1.00 70.62 238 PHE A CA 1
ATOM 1850 C C . PHE A 1 238 ? -17.953 -6.147 13.107 1.00 70.62 238 PHE A C 1
ATOM 1852 O O . PHE A 1 238 ? -18.933 -5.683 12.525 1.00 70.62 238 PHE A O 1
ATOM 1859 N N . LEU A 1 239 ? -17.379 -7.286 12.704 1.00 68.62 239 LEU A N 1
ATOM 1860 C CA . LEU A 1 239 ? -17.871 -8.063 11.561 1.00 68.62 239 LEU A CA 1
ATOM 1861 C C . LEU A 1 239 ? -19.230 -8.719 11.832 1.00 68.62 239 LEU A C 1
ATOM 1863 O O . LEU A 1 239 ? -20.076 -8.758 10.938 1.00 68.62 239 LEU A O 1
ATOM 1867 N N . GLU A 1 240 ? -19.455 -9.232 13.042 1.00 72.38 240 GLU A N 1
ATOM 1868 C CA . GLU A 1 240 ? -20.734 -9.825 13.450 1.00 72.38 240 GLU A CA 1
ATOM 1869 C C . GLU A 1 240 ? -21.861 -8.784 13.496 1.00 72.38 240 GLU A C 1
ATOM 1871 O O . GLU A 1 240 ? -22.968 -9.053 13.010 1.00 72.38 240 GLU A O 1
ATOM 1876 N N . ASP A 1 241 ? -21.567 -7.580 13.991 1.00 69.75 241 ASP A N 1
ATOM 1877 C CA . ASP A 1 241 ? -22.499 -6.450 14.011 1.00 69.75 241 ASP A CA 1
ATOM 1878 C C . ASP A 1 241 ? -22.882 -6.016 12.586 1.00 69.75 241 ASP A C 1
ATOM 1880 O O . ASP A 1 241 ? -24.065 -5.821 12.290 1.00 69.75 241 ASP A O 1
ATOM 1884 N N . MET A 1 242 ? -21.913 -5.952 11.664 1.00 67.44 242 MET A N 1
ATOM 1885 C CA . MET A 1 242 ? -22.170 -5.644 10.250 1.00 67.44 242 MET A CA 1
ATOM 1886 C C . MET A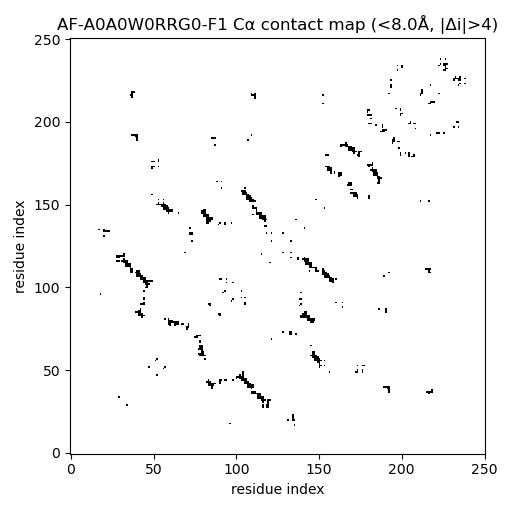 1 242 ? -23.043 -6.700 9.555 1.00 67.44 242 MET A C 1
ATOM 1888 O O . MET A 1 242 ? -24.021 -6.351 8.889 1.00 67.44 242 MET A O 1
ATOM 1892 N N . VAL A 1 243 ? -22.731 -7.991 9.725 1.00 65.06 243 VAL A N 1
ATOM 1893 C CA . VAL A 1 243 ? -23.521 -9.096 9.140 1.00 65.06 243 VAL A CA 1
ATOM 1894 C C . VAL A 1 243 ? -24.950 -9.101 9.689 1.00 65.06 243 VAL A C 1
ATOM 1896 O O . VAL A 1 243 ? -25.903 -9.428 8.976 1.00 65.06 243 VAL A O 1
ATOM 1899 N N . SER A 1 244 ? -25.117 -8.734 10.959 1.00 61.44 244 SER A N 1
ATOM 1900 C CA . SER A 1 244 ? -26.428 -8.616 11.592 1.00 61.44 244 SER A CA 1
ATOM 1901 C C . SER A 1 244 ? -27.211 -7.422 11.037 1.00 61.44 244 SER A C 1
ATOM 1903 O O . SER A 1 244 ? -28.387 -7.576 10.707 1.00 61.44 244 SER A O 1
ATOM 1905 N N . ALA A 1 245 ? -26.568 -6.269 10.838 1.00 58.97 245 ALA A N 1
ATOM 1906 C CA . ALA A 1 245 ? -27.192 -5.076 10.262 1.00 58.97 245 ALA A CA 1
ATOM 1907 C C . ALA A 1 245 ? -27.676 -5.284 8.810 1.00 58.97 245 ALA A C 1
ATOM 1909 O O . ALA A 1 245 ? -28.791 -4.881 8.467 1.00 58.97 245 ALA A 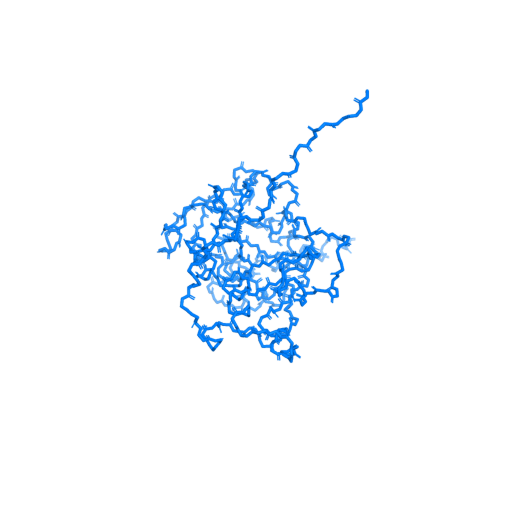O 1
ATOM 1910 N N . GLU A 1 246 ? -26.909 -5.982 7.965 1.00 56.44 246 GLU A N 1
ATOM 1911 C CA . GLU A 1 246 ? -27.322 -6.301 6.585 1.00 56.44 246 GLU A CA 1
ATOM 1912 C C . GLU A 1 246 ? -28.549 -7.224 6.517 1.00 56.44 246 GLU A C 1
ATOM 1914 O O . GLU A 1 246 ? -29.380 -7.100 5.611 1.00 56.44 246 GLU A O 1
ATOM 1919 N N . LYS A 1 247 ? -28.711 -8.132 7.489 1.00 48.78 247 LYS A N 1
ATOM 1920 C CA . LYS A 1 247 ? -29.900 -8.996 7.586 1.00 48.78 247 LYS A CA 1
ATOM 1921 C C . LYS A 1 247 ? -31.167 -8.227 7.967 1.00 48.78 247 LYS A C 1
ATOM 1923 O O . LYS A 1 247 ? -32.259 -8.674 7.618 1.00 48.78 247 LYS A O 1
ATOM 1928 N N . PHE A 1 248 ? -31.037 -7.100 8.667 1.00 41.47 248 PHE A N 1
ATOM 1929 C CA . PHE A 1 248 ? -32.166 -6.250 9.055 1.00 41.47 248 PHE A CA 1
ATOM 1930 C C . PHE A 1 248 ? -32.531 -5.203 7.997 1.00 41.47 248 PHE A C 1
ATOM 1932 O O . PHE A 1 248 ? -33.701 -4.859 7.897 1.00 41.47 248 PHE A O 1
ATOM 1939 N N . SER A 1 249 ? -31.583 -4.744 7.173 1.00 41.19 249 SER A N 1
ATOM 1940 C CA . SER A 1 249 ? -31.857 -3.766 6.104 1.00 41.19 249 SER A CA 1
ATOM 1941 C C . SER A 1 249 ? -32.529 -4.359 4.854 1.00 41.19 249 SER A C 1
ATOM 1943 O O . SER A 1 249 ? -32.962 -3.602 3.989 1.00 41.19 249 SER A O 1
ATOM 1945 N N . ASN A 1 250 ? -32.592 -5.689 4.737 1.00 44.16 250 ASN A N 1
ATOM 1946 C CA . ASN A 1 250 ? -33.230 -6.414 3.628 1.00 44.16 250 ASN A CA 1
ATOM 1947 C C . ASN A 1 250 ? -34.612 -6.997 4.003 1.00 44.16 250 ASN A C 1
ATOM 1949 O O . ASN A 1 250 ? -35.085 -7.934 3.356 1.00 44.16 250 ASN A O 1
ATOM 1953 N N . ARG A 1 251 ? -35.236 -6.482 5.067 1.00 37.62 251 ARG A N 1
ATOM 1954 C CA . ARG A 1 251 ? -36.621 -6.764 5.468 1.00 37.62 251 ARG A CA 1
ATOM 1955 C C . ARG A 1 251 ? -37.459 -5.502 5.347 1.00 37.62 251 ARG A C 1
ATOM 1957 O O . ARG A 1 251 ? -38.645 -5.655 4.991 1.00 37.62 251 ARG A O 1
#

Mean predicted aligned error: 10.98 Å

Foldseek 3Di:
DDDDPDDDPDDDDPPDPQDPQDPPVVDPFDQDFKDALAWAKWKAKDQDALVVCLPFNFFFPCPADQPVVVCCLAPVDRHRWDFTDRAPVLRLVCVVRPDPHPAIKMWIFRANAIKGFLSNVCVVVVPPHDSSSSSSSCSNGGM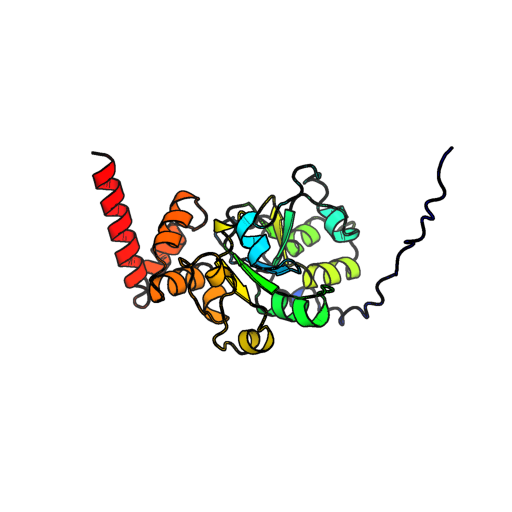IGHGGGGSLGTQFMDRPSVCQVVQHKDAGSNCVVPVLGAGIGHNQCRSGSLSVCQVCLVRVSCVSVVVCVVSVSHDPVVLVVSCPDPVNVSSVVSVVVVVVVVVVVVD

Solvent-accessible surface area (backbone atoms only — not comparable to full-atom values): 14049 Å² total; per-residue (Å²): 135,84,84,87,79,84,86,81,82,75,76,80,74,79,86,65,78,72,70,79,81,66,61,79,84,76,50,91,70,56,86,47,40,72,36,66,26,40,82,46,22,40,27,32,68,38,58,71,50,54,80,56,34,61,72,60,25,47,75,27,44,77,90,32,62,74,89,42,56,65,49,25,62,74,66,68,44,85,42,20,37,45,66,15,22,65,43,66,68,52,35,51,49,25,53,76,75,66,56,90,50,100,44,66,29,47,34,38,28,40,43,57,43,54,27,33,22,45,63,31,45,44,68,78,57,42,95,78,59,57,68,70,55,48,46,58,41,49,57,70,26,38,32,31,35,52,38,58,42,55,26,94,37,52,64,39,27,36,67,57,58,75,48,32,74,70,55,34,81,36,61,20,52,36,20,83,81,36,78,67,40,55,62,55,49,35,45,76,37,54,62,33,51,67,30,37,53,52,43,32,54,77,66,68,25,49,73,57,55,58,50,30,52,76,68,54,24,48,46,68,65,62,53,53,56,50,22,71,38,83,96,30,45,72,54,33,52,53,52,53,53,51,58,52,50,58,65,60,75,76,111

Organism: Legionella bozemanae (NCBI:txid447)